Protein 1LS6 (pdb70)

B-factor: mean 24.87, std 8.9, range [10.67, 72.65]

Sequence (288 aa):
SRPPLEEYVKGVPLIKYFAEALGPLQSFQQARPDDLLISTYPKSGTTWVVSQILDMIYQGGDLEKCHRAPIFMMRVPFLEFKAPGIPSGMETLKDTPAPRLLKTHLPLALLPQTLLDQKVKVVYVARNAKDVAVSYYHFYHMAKVHPEPGTWDDSFLEKFMVGEEVSYGSWYQQHVQEWWELSRTHPVLYLFYEDMKENPKREIQKILEFVGHSLPEETVDFMVQHTSFKEMKKNPMTNYTTVPQEEFMDHSISPFMRKGMMAGDWKTTFTVAQNERFDADYAEKMAGCSLSFRSEL

Structure (mmCIF, N/CA/C/O backbone):
data_1LS6
#
_entry.id   1LS6
#
_cell.length_a   72.800
_cell.length_b   124.010
_cell.length_c   44.450
_cell.angle_alpha   90.00
_cell.angle_beta   90.00
_cell.angle_gamma   90.00
#
_symmetry.space_group_name_H-M   'P 21 21 2'
#
loop_
_entity.id
_entity.type
_entity.pdbx_description
1 polymer 'aryl sulfotransferase'
2 non-polymer "ADENOSINE-3'-5'-DIPHOSPHATE"
3 non-polymer P-NITROPHENOL
4 water water
#
loop_
_atom_site.group_PDB
_atom_site.id
_atom_site.type_symbol
_atom_site.label_atom_id
_atom_site.label_alt_id
_atom_site.label_comp_id
_atom_site.label_asym_id
_atom_site.label_entity_id
_atom_site.label_seq_id
_atom_site.pdbx_PDB_ins_code
_atom_site.Cartn_x
_atom_site.Cartn_y
_atom_site.Cartn_z
_atom_site.occupancy
_atom_site.B_iso_or_equiv
_atom_site.auth_seq_id
_atom_site.auth_comp_id
_atom_site.auth_asym_id
_atom_site.auth_atom_id
_atom_site.pdbx_PDB_model_num
ATOM 1 N N . SER A 1 8 ? 8.848 101.707 45.357 1.00 46.36 8 SER A N 1
ATOM 2 C CA . SER A 1 8 ? 8.779 103.101 45.893 1.00 45.23 8 SER A CA 1
ATOM 3 C C . SER A 1 8 ? 7.638 103.216 46.897 1.00 43.07 8 SER A C 1
ATOM 4 O O . SER A 1 8 ? 6.484 102.931 46.575 1.00 44.29 8 SER A O 1
ATOM 7 N N . ARG A 1 9 ? 7.969 103.646 48.110 1.00 40.21 9 ARG A N 1
ATOM 8 C CA . ARG A 1 9 ? 6.988 103.782 49.182 1.00 36.01 9 ARG A CA 1
ATOM 9 C C . ARG A 1 9 ? 6.285 102.447 49.441 1.00 32.54 9 ARG A C 1
ATOM 10 O O . ARG A 1 9 ? 5.056 102.385 49.510 1.00 31.30 9 ARG A O 1
ATOM 18 N N . PRO A 1 10 ? 7.056 101.356 49.571 1.00 30.34 10 PRO A N 1
ATOM 19 C CA . PRO A 1 10 ? 6.419 100.062 49.829 1.00 29.19 10 PRO A CA 1
ATOM 20 C C . PRO A 1 10 ? 5.856 100.056 51.253 1.00 28.36 10 PRO A C 1
ATOM 21 O O . PRO A 1 10 ? 6.367 100.752 52.126 1.00 27.11 10 PRO A O 1
ATOM 25 N N . PRO A 1 11 ? 4.793 99.278 51.500 1.00 28.86 11 PRO A N 1
ATOM 26 C CA . PRO A 1 11 ? 4.210 99.225 52.844 1.00 28.50 11 PRO A CA 1
ATOM 27 C C . PRO A 1 11 ? 5.130 98.513 53.835 1.00 27.27 11 PRO A C 1
ATOM 28 O O . PRO A 1 11 ? 6.037 97.780 53.438 1.00 27.36 11 PRO A O 1
ATOM 32 N N . LEU A 1 12 ? 4.896 98.747 55.123 1.00 24.80 12 LEU A N 1
ATOM 33 C CA . LEU A 1 12 ? 5.688 98.122 56.177 1.00 23.56 12 LEU A CA 1
ATOM 34 C C . LEU A 1 12 ? 5.357 96.635 56.292 1.00 22.31 12 LEU A C 1
ATOM 35 O O . LEU A 1 12 ? 4.223 96.225 56.056 1.00 21.16 12 LEU A O 1
ATOM 40 N N A GLU A 1 13 ? 6.355 95.834 56.645 0.50 21.14 13 GLU A N 1
ATOM 41 N N B GLU A 1 13 ? 6.362 95.842 56.647 0.50 20.77 13 GLU A N 1
ATOM 42 C CA A GLU A 1 13 ? 6.176 94.399 56.821 0.50 22.03 13 GLU A CA 1
ATOM 43 C CA B GLU A 1 13 ? 6.210 94.406 56.833 0.50 21.40 13 GLU A CA 1
ATOM 44 C C A GLU A 1 13 ? 6.291 94.108 58.315 0.50 21.79 13 GLU A C 1
ATOM 45 C C B GLU A 1 13 ? 6.284 94.131 58.333 0.50 21.37 13 GLU A C 1
ATOM 46 O O A GLU A 1 13 ? 7.263 94.502 58.954 0.50 22.81 13 GLU A O 1
ATOM 47 O O B GLU A 1 13 ? 7.221 94.564 58.996 0.50 22.50 13 GLU A O 1
ATOM 58 N N . TYR A 1 14 ? 5.303 93.418 58.870 1.00 21.46 14 TYR A N 1
ATOM 59 C CA . TYR A 1 14 ? 5.309 93.102 60.290 1.00 21.89 14 TYR A CA 1
ATOM 60 C C . TYR A 1 14 ? 6.052 91.812 60.597 1.00 22.31 14 TYR A C 1
ATOM 61 O O . TYR A 1 14 ? 5.730 90.749 60.063 1.00 22.03 14 TYR A O 1
ATOM 70 N N . VAL A 1 15 ? 7.053 91.912 61.462 1.00 20.35 15 VAL A N 1
ATOM 71 C CA . VAL A 1 15 ? 7.832 90.743 61.845 1.00 21.15 15 VAL A CA 1
ATOM 72 C C . VAL A 1 15 ? 7.817 90.614 63.360 1.00 20.82 15 VAL A C 1
ATOM 73 O O . VAL A 1 15 ? 8.285 91.500 64.071 1.00 19.21 15 VAL A O 1
ATOM 77 N N . LYS A 1 16 ? 7.268 89.504 63.844 1.00 20.62 16 LYS A N 1
ATOM 78 C CA . LYS A 1 16 ? 7.174 89.249 65.271 1.00 19.65 16 LYS A CA 1
ATOM 79 C C . LYS A 1 16 ? 6.640 90.451 66.040 1.00 19.93 16 LYS A C 1
ATOM 80 O O . LYS A 1 16 ? 7.178 90.816 67.085 1.00 19.79 16 LYS A O 1
ATOM 86 N N . GLY A 1 17 ? 5.591 91.069 65.506 1.00 17.20 17 GLY A N 1
ATOM 87 C CA . GLY A 1 17 ? 4.979 92.208 66.170 1.00 18.30 17 GLY A CA 1
ATOM 88 C C . GLY A 1 17 ? 5.607 93.560 65.883 1.00 18.65 17 GLY A C 1
ATOM 89 O O . GLY A 1 17 ? 5.123 94.578 66.369 1.00 19.51 17 GLY A O 1
ATOM 90 N N . VAL A 1 18 ? 6.672 93.576 65.090 1.00 16.82 18 VAL A N 1
ATOM 91 C CA . VAL A 1 18 ? 7.359 94.821 64.778 1.00 17.75 18 VAL A CA 1
ATOM 92 C C . VAL A 1 18 ? 7.221 95.227 63.313 1.00 17.30 18 VAL A C 1
ATOM 93 O O . VAL A 1 18 ? 7.537 94.440 62.418 1.00 16.27 18 VAL A O 1
ATOM 97 N N . PRO A 1 19 ? 6.733 96.453 63.047 1.00 16.43 19 PRO A N 1
ATOM 98 C CA . PRO A 1 19 ? 6.603 96.886 61.649 1.00 15.18 19 PRO A CA 1
ATOM 99 C C . PRO A 1 19 ? 7.970 97.381 61.167 1.00 15.71 19 PRO A C 1
ATOM 100 O O . PRO A 1 19 ? 8.613 98.212 61.811 1.00 17.20 19 PRO A O 1
ATOM 104 N N . LEU A 1 20 ? 8.424 96.831 60.052 1.00 14.73 20 LEU A N 1
ATOM 105 C CA . LEU A 1 20 ? 9.715 97.185 59.488 1.00 16.28 20 LEU A CA 1
ATOM 106 C C . LEU A 1 20 ? 9.604 97.588 58.030 1.00 16.26 20 LEU A C 1
ATOM 107 O O . LEU A 1 20 ? 8.647 97.241 57.339 1.00 16.43 20 LEU A O 1
ATOM 112 N N . ILE A 1 21 ? 10.612 98.314 57.579 1.00 18.28 21 ILE A N 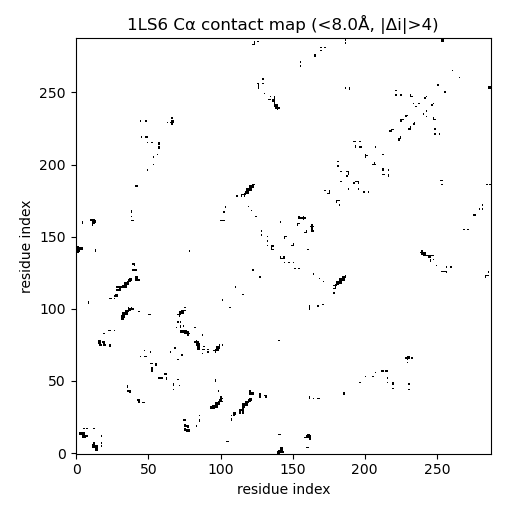1
ATOM 113 C CA . ILE A 1 21 ? 10.718 98.710 56.193 1.00 18.34 21 ILE A CA 1
ATOM 114 C C . ILE A 1 21 ? 10.843 97.358 55.477 1.00 18.07 21 ILE A C 1
ATOM 115 O O . ILE A 1 21 ? 11.522 96.453 55.963 1.00 18.30 21 ILE A O 1
ATOM 120 N N . LYS A 1 22 ? 10.152 97.206 54.356 1.00 19.37 22 LYS A N 1
ATOM 121 C CA . LYS A 1 22 ? 10.180 95.951 53.610 1.00 20.51 22 LYS A CA 1
ATOM 122 C C . LYS A 1 22 ? 11.576 95.358 53.444 1.00 19.76 22 LYS A C 1
ATOM 123 O O . LYS A 1 22 ? 11.820 94.208 53.792 1.00 19.57 22 LYS A O 1
ATOM 129 N N . TYR A 1 23 ? 12.494 96.143 52.903 1.00 18.65 23 TYR A N 1
ATOM 130 C CA . TYR A 1 23 ? 13.844 95.650 52.671 1.00 20.17 23 TYR A CA 1
ATOM 131 C C . TYR A 1 23 ? 14.592 95.278 53.952 1.00 21.20 23 TYR A C 1
ATOM 132 O O . TYR A 1 23 ? 15.410 94.355 53.948 1.00 21.75 23 TYR A O 1
ATOM 141 N N . PHE A 1 24 ? 14.309 95.971 55.054 1.00 20.19 24 PHE A N 1
ATOM 142 C CA . PHE A 1 24 ? 14.990 95.651 56.312 1.00 20.29 24 PHE A CA 1
ATOM 143 C C . PHE A 1 24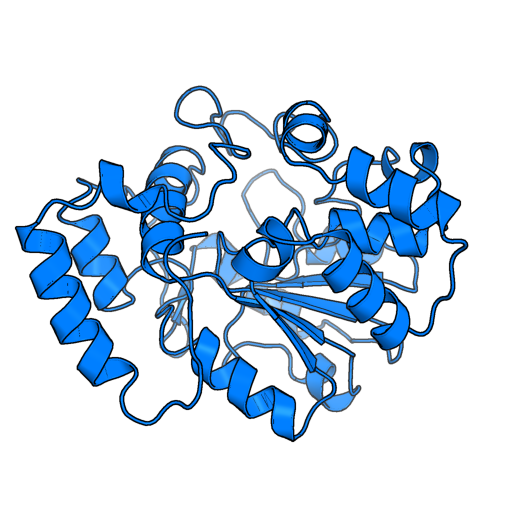 ? 14.517 94.304 56.844 1.00 20.37 24 PHE A C 1
ATOM 144 O O . PHE A 1 24 ? 15.288 93.560 57.457 1.00 20.42 24 PHE A O 1
ATOM 152 N N . ALA A 1 25 ? 13.251 93.981 56.599 1.00 20.43 25 ALA A N 1
ATOM 153 C CA . ALA A 1 25 ? 12.712 92.705 57.045 1.00 19.99 25 ALA A CA 1
ATOM 154 C C . ALA A 1 25 ? 13.408 91.588 56.265 1.00 22.37 25 ALA A C 1
ATOM 155 O O . ALA A 1 25 ? 13.714 90.530 56.810 1.00 22.53 25 ALA A O 1
ATOM 157 N N . GLU A 1 26 ? 13.663 91.824 54.983 1.00 22.70 26 GLU A N 1
ATOM 158 C CA . GLU A 1 26 ? 14.336 90.817 54.172 1.00 24.40 26 GLU A CA 1
ATOM 159 C C . GLU A 1 26 ? 15.771 90.640 54.663 1.00 23.81 26 GLU A C 1
ATOM 160 O O . GLU A 1 26 ? 16.316 89.541 54.632 1.00 24.42 26 GLU A O 1
ATOM 166 N N . ALA A 1 27 ? 16.365 91.724 55.146 1.00 21.71 27 ALA A N 1
ATOM 167 C CA . ALA A 1 27 ? 17.741 91.697 55.639 1.00 19.98 27 ALA A CA 1
ATOM 168 C C . ALA A 1 27 ? 17.931 90.831 56.886 1.00 19.82 27 ALA A C 1
ATOM 169 O O . ALA A 1 27 ? 19.062 90.460 57.224 1.00 20.75 27 ALA A O 1
ATOM 171 N N . LEU A 1 28 ? 16.837 90.505 57.572 1.00 18.65 28 LEU A N 1
ATOM 172 C CA . LEU A 1 28 ? 16.927 89.701 58.782 1.00 19.65 28 LEU A CA 1
ATOM 173 C C . LEU A 1 28 ? 17.338 88.259 58.525 1.00 21.39 28 LEU A C 1
ATOM 174 O O . LEU A 1 28 ? 17.869 87.604 59.418 1.00 19.96 28 LEU A O 1
ATOM 179 N N . GLY A 1 29 ? 17.076 87.760 57.318 1.00 22.60 29 GLY A N 1
ATOM 180 C CA . GLY A 1 29 ? 17.443 86.391 56.998 1.00 23.81 29 GLY A CA 1
ATOM 181 C C . GLY A 1 29 ? 18.949 86.224 57.077 1.00 26.00 29 GLY A C 1
ATOM 182 O O . GLY A 1 29 ? 19.456 85.435 57.876 1.00 25.45 29 GLY A O 1
ATOM 183 N N . PRO A 1 30 ? 19.697 86.952 56.239 1.00 26.64 30 PRO A N 1
ATOM 184 C CA . PRO A 1 30 ? 21.160 86.860 56.252 1.00 27.47 30 PRO A CA 1
ATOM 185 C C . PRO A 1 30 ? 21.792 87.315 57.568 1.00 28.00 30 PRO A C 1
ATOM 186 O O . PRO A 1 30 ? 22.884 86.873 57.928 1.00 27.37 30 PRO A O 1
ATOM 190 N N . LEU A 1 31 ? 21.094 88.187 58.289 1.00 27.15 31 LEU A N 1
ATOM 191 C CA . LEU A 1 31 ? 21.578 88.685 59.570 1.00 27.96 31 LEU A CA 1
ATOM 192 C C . LEU A 1 31 ? 21.675 87.541 60.579 1.00 29.04 31 LEU A C 1
ATOM 193 O O . LEU A 1 31 ? 22.379 87.649 61.583 1.00 29.22 31 LEU A O 1
ATOM 198 N N . GLN A 1 32 ? 20.957 86.451 60.317 1.00 29.55 32 GLN A N 1
ATOM 199 C CA . GLN A 1 32 ? 20.966 85.299 61.218 1.00 30.51 32 GL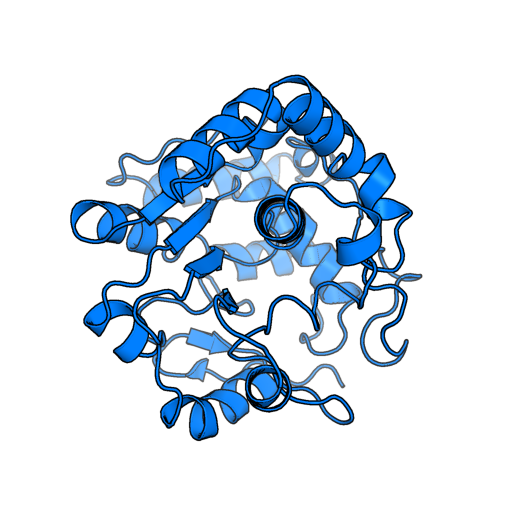N A CA 1
ATOM 200 C C . GLN A 1 32 ? 22.344 84.634 61.278 1.00 31.29 32 GLN A C 1
ATOM 201 O O . GLN A 1 32 ? 22.625 83.861 62.190 1.00 32.93 32 GLN A O 1
ATOM 203 N N . SER A 1 33 ? 23.199 84.940 60.305 1.00 31.42 33 SER A N 1
ATOM 204 C CA . SER A 1 33 ? 24.544 84.370 60.253 1.00 32.26 33 SER A CA 1
ATOM 205 C C . SER A 1 33 ? 25.568 85.252 60.954 1.00 30.66 33 SER A C 1
ATOM 206 O O . SER A 1 33 ? 26.719 84.856 61.136 1.00 31.43 33 SER A O 1
ATOM 209 N N . PHE A 1 34 ? 25.150 86.456 61.329 1.00 28.67 34 PHE A N 1
ATOM 210 C CA . PHE A 1 34 ? 26.035 87.392 62.002 1.00 26.25 34 PHE A CA 1
ATOM 211 C C . PHE A 1 34 ? 26.601 86.843 63.315 1.00 24.72 34 PHE A C 1
ATOM 212 O O . PHE A 1 34 ? 25.871 86.299 64.142 1.00 24.07 34 PHE A O 1
ATOM 220 N N A GLN A 1 35 ? 27.914 86.993 63.473 0.50 24.17 35 GLN A N 1
ATOM 221 N N B GLN A 1 35 ? 27.910 86.984 63.493 0.50 23.80 35 GLN A N 1
ATOM 222 C CA A GLN A 1 35 ? 28.643 86.557 64.664 0.50 23.61 35 GLN A CA 1
ATOM 223 C CA B GLN A 1 35 ? 28.589 86.537 64.709 0.50 22.85 35 GLN A CA 1
ATOM 224 C C A GLN A 1 35 ? 29.278 87.790 65.306 0.50 21.81 35 GLN A C 1
ATOM 225 C C B GLN A 1 35 ? 29.286 87.749 65.320 0.50 21.37 35 GLN A C 1
ATOM 226 O O A GLN A 1 35 ? 30.096 88.456 64.677 0.50 22.38 35 GLN A O 1
ATOM 227 O O B GLN A 1 35 ? 30.148 88.356 64.691 0.50 21.97 35 GLN A O 1
ATOM 238 N N . ALA A 1 36 ? 28.905 88.100 66.543 1.00 20.00 36 ALA A N 1
ATOM 239 C CA . ALA A 1 36 ? 29.483 89.250 67.223 1.00 19.63 36 ALA A CA 1
ATOM 240 C C . ALA A 1 36 ? 30.829 88.888 67.842 1.00 19.43 36 ALA A C 1
ATOM 241 O O . ALA A 1 36 ? 31.092 87.729 68.151 1.00 19.08 36 ALA A O 1
ATOM 243 N N . ARG A 1 37 ? 31.677 89.891 68.018 1.00 20.33 37 ARG A N 1
ATOM 244 C CA . ARG A 1 37 ? 32.981 89.689 68.633 1.00 19.70 37 ARG A CA 1
ATOM 245 C C . ARG A 1 37 ? 32.932 90.337 70.006 1.00 20.21 37 ARG A C 1
ATOM 246 O O . ARG A 1 37 ? 32.175 91.285 70.217 1.00 19.85 37 ARG A O 1
ATOM 254 N N . PRO A 1 38 ? 33.747 89.851 70.957 1.00 20.37 38 PRO A N 1
ATOM 255 C CA . PRO A 1 38 ? 33.746 90.444 72.300 1.00 19.56 38 PRO A CA 1
ATOM 256 C C . PRO A 1 38 ? 34.141 91.924 72.313 1.00 18.60 38 PRO A C 1
ATOM 257 O O . PRO A 1 38 ? 33.788 92.647 73.247 1.00 19.37 38 PRO A O 1
ATOM 261 N N . ASP A 1 39 ? 34.873 92.381 71.296 1.00 16.64 39 ASP A N 1
ATOM 262 C CA . ASP A 1 39 ? 35.288 93.785 71.269 1.00 16.50 39 ASP A CA 1
ATOM 263 C C . ASP A 1 39 ? 34.435 94.709 70.398 1.00 15.73 39 ASP A C 1
ATOM 264 O O . ASP A 1 39 ? 34.823 95.853 70.128 1.00 18.48 39 ASP A O 1
ATOM 269 N N . ASP A 1 40 ? 33.281 94.223 69.958 1.00 16.40 40 ASP A N 1
ATOM 270 C CA . ASP A 1 40 ? 32.382 95.045 69.150 1.00 15.72 40 ASP A CA 1
ATOM 271 C C . ASP A 1 40 ? 31.738 96.058 70.078 1.00 15.89 40 ASP A C 1
ATOM 272 O O . ASP A 1 40 ? 31.728 95.874 71.287 1.00 16.29 40 ASP A O 1
ATOM 277 N N . LEU A 1 41 ? 31.205 97.129 69.510 1.00 16.80 41 LEU A N 1
ATOM 278 C CA . LEU A 1 41 ? 30.473 98.105 70.309 1.00 16.91 41 LEU A CA 1
ATOM 279 C C . LEU A 1 41 ? 29.227 98.383 69.489 1.00 16.01 41 LEU A C 1
ATOM 280 O O . LEU A 1 41 ? 29.318 98.681 68.295 1.00 15.54 41 LEU A O 1
ATOM 285 N N . LEU A 1 42 ? 28.067 98.248 70.120 1.00 15.06 42 LEU A N 1
ATOM 286 C CA . LEU A 1 42 ? 26.798 98.461 69.437 1.00 13.40 42 LEU A CA 1
ATOM 287 C C . LEU A 1 42 ? 26.183 99.815 69.775 1.00 14.44 42 LEU A C 1
ATOM 288 O O . LEU A 1 42 ? 26.039 100.165 70.949 1.00 14.86 42 LEU A O 1
ATOM 293 N N . ILE A 1 43 ? 25.857 100.589 68.743 1.00 13.74 43 ILE A N 1
ATOM 294 C CA . ILE A 1 43 ? 25.195 101.874 68.936 1.00 12.17 43 ILE A CA 1
ATOM 295 C C . ILE A 1 43 ? 23.738 101.504 68.651 1.00 12.55 43 ILE A C 1
ATOM 296 O O . ILE A 1 43 ? 23.417 101.009 67.567 1.00 10.67 43 ILE A O 1
ATOM 301 N N . SER A 1 44 ? 22.869 101.728 69.627 1.00 11.17 44 SER A N 1
ATOM 302 C CA . SER A 1 44 ? 21.469 101.351 69.505 1.00 12.41 44 SER A CA 1
ATOM 303 C C . SER A 1 44 ? 20.587 102.547 69.800 1.00 12.90 44 SER A C 1
ATOM 304 O O . SER A 1 44 ? 20.835 103.286 70.761 1.00 12.44 44 SER A O 1
ATOM 307 N N . THR A 1 45 ? 19.576 102.751 68.958 1.00 12.49 45 THR A N 1
ATOM 308 C CA . THR A 1 45 ? 18.655 103.870 69.123 1.00 12.34 45 THR A CA 1
ATOM 309 C C . THR A 1 45 ? 17.323 103.641 68.433 1.00 13.97 45 THR A C 1
ATOM 310 O O . THR A 1 45 ? 17.192 102.800 67.539 1.00 13.03 45 THR A O 1
ATOM 314 N N . TYR A 1 46 ? 16.330 104.405 68.864 1.00 13.57 46 TYR A N 1
ATOM 315 C CA . TYR A 1 46 ? 15.049 104.405 68.181 1.00 14.30 46 TYR A CA 1
ATOM 316 C C . TYR A 1 46 ? 15.388 105.476 67.124 1.00 13.39 46 TYR A C 1
ATOM 317 O O . TYR A 1 46 ? 16.105 106.431 67.416 1.00 11.21 46 TYR A O 1
ATOM 326 N N . PRO A 1 47 ? 14.899 105.326 65.889 1.00 13.73 47 PRO A N 1
ATOM 327 C CA . PRO A 1 47 ? 15.201 106.318 64.849 1.00 13.62 47 PRO A CA 1
ATOM 328 C C . PRO A 1 47 ? 15.050 107.783 65.258 1.00 15.55 47 PRO A C 1
ATOM 329 O O . PRO A 1 47 ? 14.145 108.128 66.017 1.00 14.46 47 PRO A O 1
ATOM 333 N N . LYS A 1 48 ? 15.951 108.620 64.735 1.00 14.51 48 LYS A N 1
ATOM 334 C CA . LYS A 1 48 ? 15.969 110.081 64.927 1.00 15.73 48 LYS A CA 1
ATOM 335 C C . LYS A 1 48 ? 16.340 110.558 66.324 1.00 15.51 48 LYS A C 1
ATOM 336 O O . LYS A 1 48 ? 16.034 111.688 66.700 1.00 17.10 48 LYS A O 1
ATOM 342 N N . SER A 1 49 ? 17.044 109.723 67.074 1.00 14.03 49 SER A N 1
ATOM 343 C CA . SER A 1 49 ? 17.394 110.067 68.443 1.00 14.34 49 SER A CA 1
ATOM 344 C C . SER A 1 49 ? 18.817 110.526 68.670 1.00 14.51 49 SER A C 1
ATOM 345 O O . SER A 1 49 ? 19.191 110.800 69.813 1.00 17.39 49 SER A O 1
ATOM 348 N N . GLY A 1 50 ? 19.611 110.586 67.606 1.00 13.57 50 GLY A N 1
ATOM 349 C CA . GLY A 1 50 ? 20.998 111.006 67.740 1.00 13.80 50 GLY A CA 1
ATOM 350 C C . GLY A 1 50 ? 22.007 109.961 67.286 1.00 14.39 50 GLY A C 1
ATOM 351 O O . GLY A 1 50 ? 23.181 110.027 67.634 1.00 16.36 50 GLY A O 1
ATOM 352 N N . THR A 1 51 ? 21.551 108.999 66.497 1.00 14.05 51 THR A N 1
ATOM 353 C CA . THR A 1 51 ? 22.411 107.925 66.013 1.00 14.73 51 THR A CA 1
ATOM 354 C C . THR A 1 51 ? 23.651 108.423 65.262 1.00 15.32 51 THR A C 1
ATOM 355 O O . THR A 1 51 ? 24.783 108.008 65.537 1.00 14.34 51 THR A O 1
ATOM 359 N N . THR A 1 52 ? 23.434 109.308 64.299 1.00 14.37 52 THR A N 1
ATOM 360 C CA . THR A 1 52 ? 24.533 109.800 63.486 1.00 14.43 52 THR A CA 1
ATOM 361 C C . THR A 1 52 ? 25.521 110.598 64.323 1.00 14.61 52 THR A C 1
ATOM 362 O O . THR A 1 52 ? 26.732 110.464 64.167 1.00 13.27 52 THR A O 1
ATOM 366 N N . TRP A 1 53 ? 24.981 111.404 65.232 1.00 13.61 53 TRP A N 1
ATOM 367 C CA . TRP A 1 53 ? 25.786 112.214 66.127 1.00 15.44 53 TRP A CA 1
ATOM 368 C C . TRP A 1 53 ? 26.747 111.363 66.982 1.00 16.20 53 TRP A C 1
ATOM 369 O O . TRP A 1 53 ? 27.959 111.540 66.907 1.00 17.17 53 TRP A O 1
ATOM 380 N N A VAL A 1 54 ? 26.206 110.431 67.766 0.50 16.79 54 VAL A N 1
ATOM 381 N N B VAL A 1 54 ? 26.222 110.437 67.780 0.50 17.48 54 VAL A N 1
ATOM 382 C CA A VAL A 1 54 ? 27.046 109.594 68.620 0.50 15.37 54 VAL A CA 1
ATOM 383 C CA B VAL A 1 54 ? 27.104 109.619 68.610 0.50 16.81 54 VAL A CA 1
ATOM 384 C C A VAL A 1 54 ? 27.985 108.687 67.813 0.50 17.06 54 VAL A C 1
ATOM 385 C C B VAL A 1 54 ? 28.037 108.742 67.776 0.50 17.73 54 VAL A C 1
ATOM 386 O O A VAL A 1 54 ? 29.063 108.321 68.289 0.50 16.04 54 VAL A O 1
ATOM 387 O O B VAL A 1 54 ? 29.160 108.451 68.194 0.50 16.36 54 VAL A O 1
ATOM 394 N N . SER A 1 55 ? 27.582 108.330 66.596 1.00 17.52 55 SER A N 1
ATOM 395 C CA . SER A 1 55 ? 28.410 107.491 65.726 1.00 17.42 55 SER A CA 1
ATOM 396 C C . SER A 1 55 ? 29.672 108.245 65.321 1.00 18.25 55 SER A C 1
ATOM 397 O O . SER A 1 55 ? 30.755 107.661 65.266 1.00 17.83 55 SER A O 1
ATOM 400 N N . GLN A 1 56 ? 29.527 109.539 65.021 1.00 17.53 56 GLN A N 1
ATOM 401 C CA . GLN A 1 56 ? 30.673 110.356 64.626 1.00 17.82 56 GLN A CA 1
ATOM 402 C C . GLN A 1 56 ? 31.598 110.525 65.822 1.00 18.11 56 GLN A C 1
ATOM 403 O O . GLN A 1 56 ? 32.826 110.478 65.682 1.00 17.66 56 GLN A O 1
ATOM 409 N N . ILE A 1 57 ? 31.004 110.731 66.997 1.00 17.87 57 ILE A N 1
ATOM 410 C CA . ILE A 1 57 ? 31.780 110.898 68.217 1.00 18.48 57 ILE A CA 1
ATOM 411 C C . ILE A 1 57 ? 32.578 109.633 68.497 1.00 18.72 57 ILE A C 1
ATOM 412 O O . ILE A 1 57 ? 33.776 109.697 68.783 1.00 19.12 57 ILE A O 1
ATOM 417 N N . LEU A 1 58 ? 31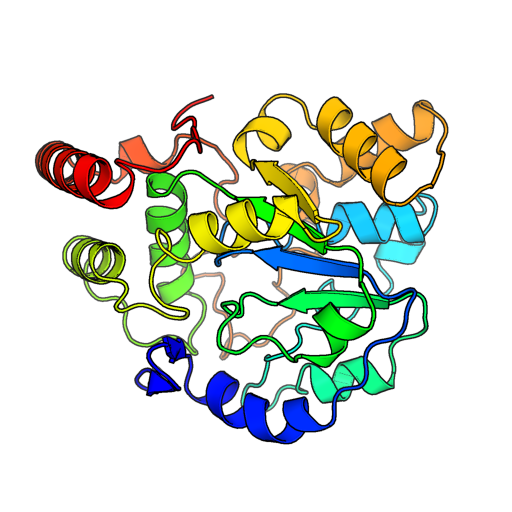.919 108.482 68.408 1.00 17.90 58 LEU A N 1
ATOM 418 C CA . LEU A 1 58 ? 32.604 107.221 68.659 1.00 18.33 58 LEU A CA 1
ATOM 419 C C . LEU A 1 58 ? 33.708 106.961 67.643 1.00 19.28 58 LEU A C 1
ATOM 420 O O . LEU A 1 58 ? 34.813 106.567 68.025 1.00 19.34 58 LEU A O 1
ATOM 425 N N . ASP A 1 59 ? 33.446 107.193 66.356 1.00 19.85 59 ASP A N 1
ATOM 426 C CA . ASP A 1 59 ? 34.504 106.962 65.371 1.00 21.52 59 ASP A CA 1
ATOM 427 C C . ASP A 1 59 ? 35.690 107.895 65.638 1.00 22.66 59 ASP A C 1
ATOM 428 O O . ASP A 1 59 ? 36.845 107.494 65.500 1.00 22.34 59 ASP A O 1
ATOM 433 N N . MET A 1 60 ? 35.413 109.141 66.017 1.00 23.50 60 MET A N 1
ATOM 434 C CA . MET A 1 60 ? 36.499 110.068 66.308 1.00 25.15 60 MET A CA 1
ATOM 435 C C . MET A 1 60 ? 37.354 109.531 67.446 1.00 23.72 60 MET A C 1
ATOM 436 O O . MET A 1 60 ? 38.579 109.574 67.380 1.00 25.30 60 MET A O 1
ATOM 441 N N . ILE A 1 61 ? 36.708 109.024 68.487 1.00 22.32 61 ILE A N 1
ATOM 442 C CA . ILE A 1 61 ? 37.432 108.468 69.623 1.00 21.97 61 ILE A CA 1
ATOM 443 C C . ILE A 1 61 ? 38.290 107.295 69.151 1.00 24.22 61 ILE A C 1
ATOM 444 O O . ILE A 1 61 ? 39.465 107.181 69.521 1.00 22.73 61 ILE A O 1
ATOM 449 N N . TYR A 1 62 ? 37.707 106.427 68.327 1.00 22.83 62 TYR A N 1
ATOM 450 C CA . TYR A 1 62 ? 38.438 105.273 67.814 1.00 24.66 62 TYR A CA 1
ATOM 451 C C . TYR A 1 62 ? 39.639 105.655 66.954 1.00 25.98 62 TYR A C 1
ATOM 452 O O . TYR A 1 62 ? 40.621 104.918 66.904 1.00 25.93 62 TYR A O 1
ATOM 461 N N . GLN A 1 63 ? 39.566 106.800 66.282 1.00 26.73 63 GLN A N 1
ATOM 462 C CA . GLN A 1 63 ? 40.671 107.262 65.440 1.00 29.50 63 GLN A CA 1
ATOM 463 C C . GLN A 1 63 ? 41.590 108.212 66.221 1.00 30.66 63 GLN A C 1
ATOM 464 O O . GLN A 1 63 ? 42.373 108.964 65.635 1.00 29.86 63 GLN A O 1
ATOM 470 N N . GLY A 1 64 ? 41.473 108.182 67.545 1.00 30.58 64 GLY A N 1
ATOM 471 C CA . GLY A 1 64 ? 42.296 109.030 68.387 1.00 33.60 64 GLY A CA 1
ATOM 472 C C . GLY A 1 64 ? 42.114 110.521 68.166 1.00 36.20 64 GLY A C 1
ATOM 473 O O . GLY A 1 64 ? 43.007 111.310 68.483 1.00 35.93 64 GLY A O 1
ATOM 474 N N . GLY A 1 65 ? 40.971 110.913 67.613 1.00 36.92 65 GLY A N 1
ATOM 475 C CA . GLY A 1 65 ? 40.706 112.322 67.378 1.00 38.19 65 GLY A CA 1
ATOM 476 C C . GLY A 1 65 ? 41.210 112.864 66.054 1.00 39.50 65 GLY A C 1
ATOM 477 O O . GLY A 1 65 ? 41.145 114.069 65.809 1.00 40.02 65 GLY A O 1
ATOM 478 N N . ASP A 1 66 ? 41.711 111.981 65.197 1.00 40.50 66 ASP A N 1
ATOM 479 C CA . ASP A 1 66 ? 42.226 112.385 63.894 1.00 42.46 66 ASP A CA 1
ATOM 480 C C . ASP A 1 66 ? 41.059 112.648 62.945 1.00 42.62 66 ASP A C 1
ATOM 481 O O . ASP A 1 66 ? 40.434 111.713 62.442 1.00 42.17 66 ASP A O 1
ATOM 486 N N . LEU A 1 67 ? 40.771 113.922 62.701 1.00 43.13 67 LEU A N 1
ATOM 487 C CA . LEU A 1 67 ? 39.677 114.304 61.816 1.00 43.48 67 LEU A CA 1
ATOM 488 C C . LEU A 1 67 ? 39.871 113.768 60.399 1.00 42.41 67 LEU A C 1
ATOM 489 O O . LEU A 1 67 ? 38.900 113.455 59.708 1.00 42.73 67 LEU A O 1
ATOM 494 N N . GLU A 1 68 ? 41.122 113.653 59.968 1.00 40.71 68 GLU A N 1
ATOM 495 C CA . GLU A 1 68 ? 41.418 113.152 58.628 1.00 39.53 68 GLU A CA 1
ATOM 496 C C . GLU A 1 68 ? 41.000 111.689 58.481 1.00 37.86 68 GLU A C 1
ATOM 497 O O . GLU A 1 68 ? 40.392 111.305 57.482 1.00 37.55 68 GLU A O 1
ATOM 499 N N . LYS A 1 69 ? 41.332 110.875 59.478 1.00 36.07 69 LYS A N 1
ATOM 500 C CA . LYS A 1 69 ? 40.988 109.457 59.444 1.00 34.76 69 LYS A CA 1
ATOM 501 C C . LYS A 1 69 ? 39.469 109.267 59.394 1.00 33.96 69 LYS A C 1
ATOM 502 O O . LYS A 1 69 ? 38.973 108.314 58.792 1.00 32.88 69 LYS A O 1
ATOM 504 N N . CYS A 1 70 ? 38.735 110.181 60.022 1.00 32.85 70 CYS A N 1
ATOM 505 C CA . CYS A 1 70 ? 37.278 110.101 60.037 1.00 34.01 70 CYS A CA 1
ATOM 506 C C . CYS A 1 70 ? 36.647 110.371 58.676 1.00 33.90 70 CYS A C 1
ATOM 507 O O . CYS A 1 70 ? 35.532 109.919 58.414 1.00 33.07 70 CYS A O 1
ATOM 510 N N . HIS A 1 71 ? 37.350 111.101 57.812 1.00 33.23 71 HIS A N 1
ATOM 511 C CA . HIS A 1 71 ? 36.829 111.398 56.481 1.00 34.61 71 HIS A CA 1
ATOM 512 C C . HIS A 1 71 ? 37.151 110.287 55.480 1.00 33.32 71 HIS A C 1
ATOM 513 O O . HIS A 1 71 ? 36.924 110.448 54.279 1.00 32.68 71 HIS A O 1
ATOM 520 N N . ARG A 1 72 ? 37.672 109.163 55.967 1.00 31.21 72 ARG A N 1
ATOM 521 C CA . ARG A 1 72 ? 38.037 108.053 55.088 1.00 29.14 72 ARG A CA 1
ATOM 522 C C . ARG A 1 72 ? 36.869 107.518 54.269 1.00 28.35 72 ARG A C 1
ATOM 523 O O . ARG A 1 72 ? 37.062 106.917 53.210 1.00 29.26 72 ARG A O 1
ATOM 531 N N . ALA A 1 73 ? 35.654 107.748 54.753 1.00 26.06 73 ALA A N 1
ATOM 532 C CA . ALA A 1 73 ? 34.458 107.284 54.067 1.00 24.89 73 ALA A CA 1
ATOM 533 C C . ALA A 1 73 ? 33.230 107.817 54.804 1.00 23.70 73 ALA A C 1
ATOM 534 O O . ALA A 1 73 ? 33.337 108.307 55.930 1.00 22.82 73 ALA A O 1
ATOM 536 N N . PRO A 1 74 ? 32.051 107.746 54.173 1.00 23.07 74 PRO A N 1
ATOM 537 C CA . PRO A 1 74 ? 30.858 108.245 54.862 1.00 21.93 74 PRO A CA 1
ATOM 538 C C . PRO A 1 74 ? 30.526 107.401 56.094 1.00 21.52 74 PRO A C 1
ATOM 539 O O . PRO A 1 74 ? 30.874 106.217 56.179 1.00 21.24 74 PRO A O 1
ATOM 543 N N . ILE A 1 75 ? 29.845 108.024 57.047 1.00 21.19 75 ILE A N 1
ATOM 544 C CA . ILE A 1 75 ? 29.493 107.373 58.301 1.00 21.58 75 ILE A CA 1
ATOM 545 C C . ILE A 1 75 ? 28.806 106.015 58.134 1.00 22.76 75 ILE A C 1
ATOM 546 O O . ILE A 1 75 ? 29.054 105.099 58.920 1.00 21.33 75 ILE A O 1
ATOM 551 N N . PHE A 1 76 ? 27.962 105.867 57.112 1.00 22.20 76 PHE A N 1
ATOM 552 C CA . PHE A 1 76 ? 27.265 104.600 56.921 1.00 23.41 76 PHE A CA 1
ATOM 553 C C . PHE A 1 76 ? 28.174 103.467 56.450 1.00 24.18 76 PHE A C 1
ATOM 554 O O . PHE A 1 76 ? 27.776 102.299 56.442 1.00 24.79 76 PHE A O 1
ATOM 562 N N A MET A 1 77 ? 29.395 103.815 56.062 0.50 24.05 77 MET A N 1
ATOM 563 N N B MET A 1 77 ? 29.396 103.809 56.055 0.50 24.42 77 MET A N 1
ATOM 564 C CA A MET A 1 77 ? 30.366 102.820 55.629 0.50 24.31 77 MET A CA 1
ATOM 565 C CA B MET A 1 77 ? 30.358 102.795 55.635 0.50 24.96 77 MET A CA 1
ATOM 566 C C A MET A 1 77 ? 31.320 102.514 56.783 0.50 23.68 77 MET A C 1
ATOM 567 C C B MET A 1 77 ? 31.310 102.504 56.796 0.50 24.08 77 MET A C 1
ATOM 568 O O A MET A 1 77 ? 31.811 101.395 56.912 0.50 23.97 77 MET A O 1
ATOM 569 O O B MET A 1 77 ? 31.794 101.384 56.943 0.50 24.31 77 MET A O 1
ATOM 578 N N . ARG A 1 78 ? 31.572 103.518 57.619 1.00 22.58 78 ARG A N 1
ATOM 579 C CA . ARG A 1 78 ? 32.469 103.372 58.767 1.00 20.81 78 ARG A CA 1
ATOM 580 C C . ARG A 1 78 ? 31.802 102.636 59.931 1.00 20.99 78 ARG A C 1
ATOM 581 O O . ARG A 1 78 ? 32.466 101.943 60.712 1.00 19.30 78 ARG A O 1
ATOM 589 N N . VAL A 1 79 ? 30.485 102.794 60.037 1.00 19.23 79 VAL A N 1
ATOM 590 C CA . VAL A 1 79 ? 29.700 102.168 61.100 1.00 18.30 79 VAL A CA 1
ATOM 591 C C . VAL A 1 79 ? 28.574 101.413 60.420 1.00 19.14 79 VAL A C 1
ATOM 592 O O . VAL A 1 79 ? 27.500 101.963 60.180 1.00 20.05 79 VAL A O 1
ATOM 596 N N . PRO A 1 80 ? 28.814 100.142 60.077 1.00 18.45 80 PRO A N 1
ATOM 597 C CA . PRO A 1 80 ? 27.819 99.297 59.410 1.00 18.84 80 PRO A CA 1
ATOM 598 C C . PRO A 1 80 ? 26.469 99.283 60.133 1.00 18.76 80 PRO A C 1
ATOM 599 O O . PRO A 1 80 ? 26.407 99.108 61.351 1.00 18.40 80 PRO A O 1
ATOM 603 N N . PHE A 1 81 ? 25.406 99.466 59.354 1.00 16.66 81 PHE A N 1
ATOM 604 C CA . PHE A 1 81 ? 24.008 99.504 59.821 1.00 15.55 81 PHE A CA 1
ATOM 605 C C . PHE A 1 81 ? 23.509 98.060 59.645 1.00 16.22 81 PHE A C 1
ATOM 606 O O . PHE A 1 81 ? 23.134 97.635 58.547 1.00 16.81 81 PHE A O 1
ATOM 614 N N . LEU A 1 82 ? 23.526 97.311 60.742 1.00 15.22 82 LEU A N 1
ATOM 615 C CA . LEU A 1 82 ? 23.178 95.889 60.730 1.00 16.72 82 LEU A CA 1
ATOM 616 C C . LEU A 1 82 ? 22.032 95.390 59.852 1.00 16.14 82 LEU A C 1
ATOM 617 O O . LEU A 1 82 ? 22.230 94.529 58.982 1.00 18.47 82 LEU A O 1
ATOM 622 N N . GLU A 1 83 ? 20.833 95.900 60.080 1.00 13.90 83 GLU A N 1
ATOM 623 C CA . GLU A 1 83 ? 19.680 95.424 59.326 1.00 15.41 83 GLU A CA 1
ATOM 624 C C . GLU A 1 83 ? 19.420 96.186 58.029 1.00 17.02 83 GLU A C 1
ATOM 625 O O . GLU A 1 83 ? 18.386 95.997 57.397 1.00 17.22 83 GLU A O 1
ATOM 631 N N . PHE A 1 84 ? 20.365 97.024 57.614 1.00 18.57 84 PHE A N 1
ATOM 632 C CA . PHE A 1 84 ? 20.165 97.802 56.403 1.00 17.75 84 PHE A CA 1
ATOM 633 C C . PHE A 1 84 ? 20.198 97.031 55.088 1.00 19.51 84 PHE A C 1
ATOM 634 O O . PHE A 1 84 ? 21.003 96.127 54.893 1.00 18.36 84 PHE A O 1
ATOM 642 N N . LYS A 1 85 ? 19.308 97.425 54.187 1.00 21.07 85 LYS A N 1
ATOM 643 C CA . LYS A 1 85 ? 19.228 96.848 52.856 1.00 22.55 85 LYS A CA 1
ATOM 644 C C . LYS A 1 85 ? 18.304 97.731 52.021 1.00 23.87 85 LYS A C 1
ATOM 645 O O . LYS A 1 85 ? 17.300 98.241 52.515 1.00 20.77 85 LYS A O 1
ATOM 651 N N . ALA A 1 86 ? 18.667 97.931 50.760 1.00 25.49 86 ALA A N 1
ATOM 652 C CA . ALA A 1 86 ? 17.859 98.732 49.833 1.00 26.75 86 ALA A CA 1
ATOM 653 C C . ALA A 1 86 ? 18.282 98.361 48.413 1.00 28.44 86 ALA A C 1
ATOM 654 O O . ALA A 1 86 ? 19.446 98.041 48.172 1.00 27.42 86 ALA A O 1
ATOM 656 N N . PRO A 1 87 ? 17.341 98.388 47.455 1.00 31.07 87 PRO A N 1
ATOM 657 C CA . PRO A 1 87 ? 17.731 98.032 46.088 1.00 31.80 87 PRO A CA 1
ATOM 658 C C . PRO A 1 87 ? 18.843 98.918 45.536 1.00 31.80 87 PRO A C 1
ATOM 659 O O . PRO A 1 87 ? 18.800 100.140 45.669 1.00 32.27 87 PRO A O 1
ATOM 663 N N . GLY A 1 88 ? 19.850 98.286 44.942 1.00 32.38 88 GLY A N 1
ATOM 664 C CA . GLY A 1 88 ? 20.957 99.026 44.361 1.00 34.64 88 GLY A CA 1
ATOM 665 C C . GLY A 1 88 ? 22.035 99.504 45.320 1.00 35.57 88 GLY A C 1
ATOM 666 O O . GLY A 1 88 ? 23.015 100.112 44.895 1.00 37.01 88 GLY A O 1
ATOM 667 N N . ILE A 1 89 ? 21.863 99.240 46.611 1.00 34.71 89 ILE A N 1
ATOM 668 C CA . ILE A 1 89 ? 22.839 99.661 47.610 1.00 33.03 89 ILE A CA 1
ATOM 669 C C . ILE A 1 89 ? 23.296 98.445 48.414 1.00 31.52 89 ILE A C 1
ATOM 670 O O . ILE A 1 89 ? 22.496 97.575 48.747 1.00 32.64 89 ILE A O 1
ATOM 675 N N . PRO A 1 90 ? 24.594 98.360 48.732 1.00 30.56 90 PRO A N 1
ATOM 676 C CA . PRO A 1 90 ? 25.046 97.197 49.504 1.00 28.97 90 PRO A CA 1
ATOM 677 C C . PRO A 1 90 ? 24.409 97.136 50.901 1.00 26.11 90 PRO A C 1
ATOM 678 O O . PRO A 1 90 ? 24.192 98.166 51.536 1.00 23.71 90 PRO A O 1
ATOM 682 N N . SER A 1 91 ? 24.110 95.926 51.362 1.00 24.04 91 SER A N 1
ATOM 683 C CA . SER A 1 91 ? 23.489 95.727 52.672 1.00 23.52 91 SER A CA 1
ATOM 684 C C . SER A 1 91 ? 24.491 95.944 53.804 1.00 21.77 91 SER A C 1
ATOM 685 O O . SER A 1 91 ? 25.700 95.937 53.576 1.00 21.32 91 SER A O 1
ATOM 688 N N . GLY A 1 92 ? 23.986 96.146 55.018 1.00 21.45 92 GLY A N 1
ATOM 689 C CA . GLY A 1 92 ? 24.872 96.342 56.156 1.00 19.41 92 GLY A CA 1
ATOM 690 C C . GLY A 1 92 ? 25.747 95.113 56.343 1.00 21.51 92 GLY A C 1
ATOM 691 O O . GLY A 1 92 ? 26.922 95.217 56.714 1.00 19.58 92 GLY A O 1
ATOM 692 N N . MET A 1 93 ? 25.179 93.939 56.075 1.00 21.88 93 MET A N 1
ATOM 693 C CA . MET A 1 93 ? 25.928 92.698 56.214 1.00 25.04 93 MET A CA 1
ATOM 694 C C . MET A 1 93 ? 27.083 92.652 55.221 1.00 25.79 93 MET A C 1
ATOM 695 O O . MET A 1 93 ? 28.158 92.138 55.536 1.00 26.69 93 MET A O 1
ATOM 700 N N . GLU A 1 94 ? 26.864 93.202 54.031 1.00 26.71 94 GLU A N 1
ATOM 701 C CA . GLU A 1 94 ? 27.902 93.240 53.002 1.00 28.49 94 GLU A CA 1
ATOM 702 C C . GLU A 1 94 ? 29.027 94.176 53.427 1.00 28.63 94 GLU A C 1
ATOM 703 O O . GLU A 1 94 ? 30.208 93.843 53.311 1.00 29.10 94 GLU A O 1
ATOM 709 N N . THR A 1 95 ? 28.656 95.360 53.902 1.00 26.54 95 THR A N 1
ATOM 710 C CA . THR A 1 95 ? 29.640 96.339 54.347 1.00 25.67 95 THR A CA 1
ATOM 711 C C . THR A 1 95 ? 30.425 95.792 55.533 1.00 25.85 95 THR A C 1
ATOM 712 O O . THR A 1 95 ? 31.627 96.024 55.665 1.00 25.77 95 THR A O 1
ATOM 716 N N . LEU A 1 96 ? 29.729 95.061 56.391 1.00 26.82 96 LEU A N 1
ATOM 717 C CA . LEU A 1 96 ? 30.327 94.467 57.583 1.00 29.96 96 LEU A CA 1
ATOM 718 C C . LEU A 1 96 ? 31.523 93.577 57.278 1.00 31.22 96 LEU A C 1
ATOM 719 O O . LEU A 1 96 ? 32.495 93.564 58.025 1.00 31.40 96 LEU A O 1
ATOM 724 N N . LYS A 1 97 ? 31.449 92.833 56.181 1.00 34.01 97 LYS A N 1
ATOM 725 C CA . LYS A 1 97 ? 32.533 91.932 55.798 1.00 35.68 97 LYS A CA 1
ATOM 726 C C . LYS A 1 97 ? 33.879 92.635 55.639 1.00 36.53 97 LYS A C 1
ATOM 727 O O . LYS A 1 97 ? 34.916 92.064 55.957 1.00 38.45 97 LYS A O 1
ATOM 729 N N . ASP A 1 98 ? 33.862 93.874 55.161 1.00 36.89 98 ASP A N 1
ATOM 730 C CA . ASP A 1 98 ? 35.098 94.619 54.954 1.00 37.03 98 ASP A CA 1
ATOM 731 C C . ASP A 1 98 ? 35.466 95.550 56.104 1.00 35.45 98 ASP A C 1
ATOM 732 O O . ASP A 1 98 ? 36.408 96.329 55.983 1.00 36.08 98 ASP A O 1
ATOM 737 N N . THR A 1 99 ? 34.736 95.481 57.213 1.00 31.97 99 THR A N 1
ATOM 738 C CA . THR A 1 99 ? 35.006 96.361 58.349 1.00 28.73 99 THR A CA 1
ATOM 739 C C . THR A 1 99 ? 35.990 95.741 59.337 1.00 28.55 99 THR A C 1
ATOM 740 O O . THR A 1 99 ? 35.747 94.664 59.881 1.00 28.91 99 THR A O 1
ATOM 744 N N . PRO A 1 100 ? 37.117 96.420 59.586 1.00 27.94 100 PRO A N 1
ATOM 745 C CA . PRO A 1 100 ? 38.127 95.910 60.517 1.00 28.31 100 PRO A CA 1
ATOM 746 C C . PRO A 1 100 ? 37.765 96.117 61.988 1.00 26.86 100 PRO A C 1
ATOM 747 O O . PRO A 1 100 ? 37.120 97.105 62.346 1.00 26.20 100 PRO A O 1
ATOM 751 N N . ALA A 1 101 ? 38.186 95.177 62.830 1.00 24.11 101 ALA A N 1
ATOM 752 C CA . ALA A 1 101 ? 37.942 95.255 64.261 1.00 23.31 101 ALA A CA 1
ATOM 753 C C . ALA A 1 101 ? 38.965 96.224 64.842 1.00 23.24 101 ALA A C 1
ATOM 754 O O . ALA A 1 101 ? 40.051 96.377 64.288 1.00 24.49 101 ALA A O 1
ATOM 756 N N . PRO A 1 102 ? 38.628 96.906 65.952 1.00 21.92 102 PRO A N 1
ATOM 757 C CA . PRO A 1 102 ? 37.352 96.809 66.668 1.00 21.19 102 PRO A CA 1
ATOM 758 C C . PRO A 1 102 ? 36.258 97.522 65.869 1.00 21.31 102 PRO A C 1
ATOM 759 O O . PRO A 1 102 ? 36.452 98.638 65.397 1.00 21.02 102 PRO A O 1
ATOM 763 N N . ARG A 1 103 ? 35.112 96.869 65.719 1.00 18.39 103 ARG A N 1
ATOM 764 C CA . ARG A 1 103 ? 34.024 97.424 64.931 1.00 19.13 103 ARG A CA 1
ATOM 765 C C . ARG A 1 103 ? 32.986 98.213 65.704 1.00 18.85 103 ARG A C 1
ATOM 766 O O . ARG A 1 103 ? 32.691 97.904 66.856 1.00 18.58 103 ARG A O 1
ATOM 774 N N . LEU A 1 104 ? 32.448 99.246 65.058 1.00 18.45 104 LEU A N 1
ATOM 775 C CA . LEU A 1 104 ? 31.371 100.037 65.626 1.00 16.55 104 LEU A CA 1
ATOM 776 C C . LEU A 1 104 ? 30.185 99.566 64.779 1.00 16.76 104 LEU A C 1
ATOM 777 O O . LEU A 1 104 ? 30.276 99.531 63.549 1.00 16.23 104 LEU A O 1
ATOM 782 N N . LEU A 1 105 ? 29.086 99.197 65.431 1.00 15.95 105 LEU A N 1
ATOM 783 C CA . LEU A 1 105 ? 27.903 98.693 64.730 1.00 16.62 105 LEU A CA 1
ATOM 784 C C . LEU A 1 105 ? 26.669 99.519 65.079 1.00 15.51 105 LEU A C 1
ATOM 785 O O . LEU A 1 105 ? 26.529 99.972 66.208 1.00 16.86 105 LEU A O 1
ATOM 790 N N . LYS A 1 106 ? 25.768 99.684 64.117 1.00 13.79 106 LYS A N 1
ATOM 791 C CA . LYS A 1 106 ? 24.540 100.446 64.341 1.00 13.90 106 LYS A CA 1
ATOM 792 C C . LYS A 1 106 ? 23.277 99.603 64.132 1.00 13.49 106 LYS A C 1
ATOM 793 O O . LYS A 1 106 ? 23.235 98.710 63.274 1.00 11.94 106 LYS A O 1
ATOM 799 N N . THR A 1 107 ? 22.252 99.883 64.932 1.00 11.50 107 THR A N 1
ATOM 800 C CA . THR A 1 107 ? 20.983 99.194 64.781 1.00 12.70 107 THR A CA 1
ATOM 801 C C . THR A 1 107 ? 19.868 99.992 65.451 1.00 12.86 107 THR A C 1
ATOM 802 O O . THR A 1 107 ? 20.132 100.829 66.322 1.00 13.98 107 THR A O 1
ATOM 806 N N . HIS A 1 108 ? 18.629 99.756 65.027 1.00 12.38 108 HIS A N 1
ATOM 807 C CA . HIS A 1 108 ? 17.459 100.383 65.663 1.00 12.00 108 HIS A CA 1
ATOM 808 C C . HIS A 1 108 ? 16.546 99.226 66.068 1.00 12.04 108 HIS A C 1
ATOM 809 O O . HIS A 1 108 ? 15.414 99.441 66.512 1.00 12.53 108 HIS A O 1
ATOM 816 N N . LEU A 1 109 ? 17.022 97.993 65.909 1.00 12.46 109 LEU A N 1
ATOM 817 C CA . LEU A 1 109 ? 16.171 96.839 66.207 1.00 14.00 109 LEU A CA 1
ATOM 818 C C . LEU A 1 109 ? 15.675 96.687 67.634 1.00 14.97 109 LEU A C 1
ATOM 819 O O . LEU A 1 109 ? 16.424 96.862 68.590 1.00 15.88 109 LEU A O 1
ATOM 824 N N . PRO A 1 110 ? 14.381 96.396 67.793 1.00 16.45 110 PRO A N 1
ATOM 825 C CA . PRO A 1 110 ? 13.914 96.220 69.170 1.00 15.51 110 PRO A CA 1
ATOM 826 C C . PRO A 1 110 ? 14.518 94.901 69.673 1.00 15.94 110 PRO A C 1
ATOM 827 O O . PRO A 1 110 ? 14.970 94.068 68.876 1.00 13.89 110 PRO A O 1
ATOM 831 N N . LEU A 1 111 ? 14.544 94.710 70.985 1.00 16.32 111 LEU A N 1
ATOM 832 C CA . LEU A 1 111 ? 15.125 93.497 71.556 1.00 19.13 111 LEU A CA 1
ATOM 833 C C . LEU A 1 111 ? 14.551 92.176 71.048 1.00 19.54 111 LEU A C 1
ATOM 834 O O . LEU A 1 111 ? 15.255 91.167 71.018 1.00 20.66 111 LEU A O 1
ATOM 839 N N . ALA A 1 112 ? 13.287 92.169 70.641 1.00 19.48 112 ALA A N 1
ATOM 840 C CA . ALA A 1 112 ? 12.672 90.939 70.136 1.00 20.22 112 ALA A CA 1
ATOM 841 C C . ALA A 1 112 ? 13.328 90.446 68.840 1.00 21.44 112 ALA A C 1
ATOM 842 O O . ALA A 1 112 ? 13.206 89.273 68.476 1.00 21.94 112 ALA A O 1
ATOM 844 N N . LEU A 1 113 ? 14.021 91.341 68.142 1.00 18.34 113 LEU A N 1
ATOM 845 C CA . LEU A 1 113 ? 14.660 90.987 66.878 1.00 18.28 113 LEU A CA 1
ATOM 846 C C . LEU A 1 113 ? 16.179 91.092 66.907 1.00 19.01 113 LEU A C 1
ATOM 847 O O . LEU A 1 113 ? 16.847 90.702 65.952 1.00 20.20 113 LEU A O 1
ATOM 852 N N . LEU A 1 114 ? 16.728 91.628 67.988 1.00 17.72 114 LEU A N 1
ATOM 853 C CA . LEU A 1 114 ? 18.179 91.777 68.089 1.00 19.28 114 LEU A CA 1
ATOM 854 C C . LEU A 1 114 ? 18.892 90.424 68.025 1.00 20.28 114 LEU A C 1
ATOM 855 O O . LEU A 1 114 ? 18.518 89.490 68.733 1.00 18.90 114 LEU A O 1
ATOM 860 N N . PRO A 1 115 ? 19.926 90.299 67.177 1.00 19.97 115 PRO A N 1
ATOM 861 C CA . PRO A 1 115 ? 20.632 89.016 67.104 1.00 21.03 115 PRO A CA 1
ATOM 862 C C . PRO A 1 115 ? 21.145 88.653 68.501 1.00 22.10 115 PRO A C 1
ATOM 863 O O . PRO A 1 115 ? 21.773 89.476 69.171 1.00 20.75 115 PRO A O 1
ATOM 867 N N . GLN A 1 116 ? 20.871 87.422 68.925 1.00 21.87 116 GLN A N 1
ATOM 868 C CA . GLN A 1 116 ? 21.256 86.934 70.247 1.00 22.76 116 GLN A CA 1
ATOM 869 C C . GLN A 1 116 ? 22.758 86.985 70.510 1.00 21.14 116 GLN A C 1
ATOM 870 O O . GLN A 1 116 ? 23.191 87.221 71.637 1.00 21.13 116 GLN A O 1
ATOM 876 N N . THR A 1 117 ? 23.550 86.770 69.468 1.00 18.96 117 THR A N 1
ATOM 877 C CA . THR A 1 117 ? 25.005 86.793 69.595 1.00 18.74 117 THR A CA 1
ATOM 878 C C . THR A 1 117 ? 25.523 88.056 70.294 1.00 18.81 117 THR A C 1
ATOM 879 O O . THR A 1 117 ? 26.511 88.008 71.033 1.00 19.84 117 THR A O 1
ATOM 883 N N . LEU A 1 118 ? 24.858 89.184 70.067 1.00 18.83 118 LEU A N 1
ATOM 884 C CA . LEU A 1 118 ? 25.282 90.439 70.683 1.00 18.73 118 LEU A CA 1
ATOM 885 C C . LEU A 1 118 ? 25.138 90.399 72.200 1.00 20.37 118 LEU A C 1
ATOM 886 O O . LEU A 1 118 ? 25.985 90.920 72.930 1.00 21.79 118 LEU A O 1
ATOM 891 N N . LEU A 1 119 ? 24.066 89.778 72.679 1.00 19.51 119 LEU A N 1
ATOM 892 C CA . LEU A 1 119 ? 23.855 89.678 74.111 1.00 22.00 119 LEU A CA 1
ATOM 893 C C . LEU A 1 119 ? 24.751 88.588 74.712 1.00 22.36 119 LEU A C 1
ATOM 894 O O . LEU A 1 119 ? 25.308 88.768 75.798 1.00 22.08 119 LEU A O 1
ATOM 899 N N . ASP A 1 120 ? 24.907 87.470 74.006 1.00 22.61 120 ASP A N 1
ATOM 900 C CA . ASP A 1 120 ? 25.734 86.376 74.523 1.00 23.58 120 ASP A CA 1
ATOM 901 C C . ASP A 1 120 ? 27.202 86.762 74.651 1.00 23.82 120 ASP A C 1
ATOM 902 O O . ASP A 1 120 ? 27.891 86.323 75.582 1.00 22.18 120 ASP A O 1
ATOM 907 N N . GLN A 1 121 ? 27.676 87.582 73.714 1.00 21.39 121 GLN A N 1
ATOM 908 C CA . GLN A 1 121 ? 29.064 88.026 73.715 1.00 21.88 121 GLN A CA 1
ATOM 909 C C . GLN A 1 121 ? 29.300 89.210 74.650 1.00 22.17 121 GLN A C 1
ATOM 910 O O . GLN A 1 121 ? 30.423 89.705 74.764 1.00 23.87 121 GLN A O 1
ATOM 916 N N . LYS A 1 122 ? 28.241 89.660 75.315 1.00 21.44 122 LYS A N 1
ATOM 917 C CA . LYS A 1 122 ? 28.338 90.771 76.262 1.00 21.63 122 LYS A CA 1
ATOM 918 C C . LYS A 1 122 ? 28.891 92.039 75.618 1.00 20.89 122 LYS A C 1
ATOM 919 O O . LYS A 1 122 ? 29.704 92.744 76.202 1.00 20.65 122 LYS A O 1
ATOM 925 N N . VAL A 1 123 ? 28.437 92.331 74.412 1.00 19.26 123 VAL A N 1
ATOM 926 C CA . VAL A 1 123 ? 28.905 93.506 73.690 1.00 18.82 123 VAL A CA 1
ATOM 927 C C . VAL A 1 123 ? 28.455 94.793 74.370 1.00 18.01 123 VAL A C 1
ATOM 928 O O . VAL A 1 123 ? 27.295 94.929 74.727 1.00 18.66 123 VAL A O 1
ATOM 932 N N . LYS A 1 124 ? 29.379 95.728 74.563 1.00 17.06 124 LYS A N 1
ATOM 933 C CA . LYS A 1 124 ? 29.025 97.012 75.170 1.00 18.59 124 LYS A CA 1
ATOM 934 C C . LYS A 1 124 ? 28.044 97.743 74.245 1.00 16.29 124 LYS A C 1
ATOM 935 O O . LYS A 1 124 ? 28.191 97.713 73.023 1.00 18.48 124 LYS A O 1
ATOM 941 N N . VAL A 1 125 ? 27.058 98.407 74.831 1.00 15.88 125 VAL A N 1
ATOM 942 C CA . VAL A 1 125 ? 26.058 99.125 74.045 1.00 14.76 125 VAL A CA 1
ATOM 943 C C . VAL A 1 125 ? 25.988 100.596 74.431 1.00 15.54 125 VAL A C 1
ATOM 944 O O . VAL A 1 125 ? 25.987 100.925 75.615 1.00 14.52 125 VAL A O 1
ATOM 948 N N . VAL A 1 126 ? 25.944 101.475 73.432 1.00 15.02 126 VAL A N 1
ATOM 949 C CA . VAL A 1 126 ? 25.755 102.896 73.695 1.00 14.69 126 VAL A CA 1
ATOM 950 C C . VAL A 1 126 ? 24.340 103.137 73.152 1.00 15.36 126 VAL A C 1
ATOM 951 O O . VAL A 1 126 ? 24.102 103.003 71.955 1.00 15.52 126 VAL A O 1
ATOM 955 N N . TYR A 1 127 ? 23.397 103.428 74.042 1.00 14.88 127 TYR A N 1
ATOM 956 C CA . TYR A 1 127 ? 22.011 103.680 73.657 1.00 14.62 127 TYR A CA 1
ATOM 957 C C . TYR A 1 127 ? 21.735 105.175 73.804 1.00 16.51 127 TYR A C 1
ATOM 958 O O . TYR A 1 127 ? 22.134 105.782 74.797 1.00 15.79 127 TYR A O 1
ATOM 967 N N . VAL A 1 128 ? 21.065 105.775 72.825 1.00 14.69 128 VAL A N 1
ATOM 968 C CA . VAL A 1 128 ? 20.737 107.195 72.932 1.00 13.80 128 VAL A CA 1
ATOM 969 C C . VAL A 1 128 ? 19.221 107.342 72.839 1.00 13.55 128 VAL A C 1
ATOM 970 O O . VAL A 1 128 ? 18.590 106.809 71.916 1.00 12.22 128 VAL A O 1
ATOM 974 N N . ALA A 1 129 ? 18.633 108.042 73.808 1.00 12.37 129 ALA A N 1
ATOM 975 C CA . ALA A 1 129 ? 17.193 108.268 73.819 1.00 12.80 129 ALA A CA 1
ATOM 976 C C . ALA A 1 129 ? 16.965 109.774 73.658 1.00 14.96 129 ALA A C 1
ATOM 977 O O . ALA A 1 129 ? 17.825 110.576 74.039 1.00 14.75 129 ALA A O 1
ATOM 979 N N . ARG A 1 130 ? 15.814 110.142 73.096 1.00 13.12 130 ARG A N 1
ATOM 980 C CA . ARG A 1 130 ? 15.453 111.543 72.853 1.00 13.76 130 ARG A CA 1
ATOM 981 C C . ARG A 1 130 ? 13.960 111.693 73.194 1.00 14.37 130 ARG A C 1
ATOM 982 O O . ARG A 1 130 ? 13.192 110.741 73.015 1.00 14.38 130 ARG A O 1
ATOM 990 N N . ASN A 1 131 ? 13.536 112.862 73.679 1.00 12.72 131 ASN A N 1
ATOM 991 C CA . ASN A 1 131 ? 12.121 113.032 74.037 1.00 14.02 131 ASN A CA 1
ATOM 992 C C . ASN A 1 131 ? 11.237 112.726 72.825 1.00 13.63 131 ASN A C 1
ATOM 993 O O . ASN A 1 131 ? 11.569 113.058 71.692 1.00 14.12 131 ASN A O 1
ATOM 998 N N . ALA A 1 132 ? 10.130 112.043 73.083 1.00 13.37 132 ALA A N 1
ATOM 999 C CA . ALA A 1 132 ? 9.218 111.589 72.050 1.00 14.31 132 ALA A CA 1
ATOM 1000 C C . ALA A 1 132 ? 8.630 112.641 71.116 1.00 14.56 132 ALA A C 1
ATOM 1001 O O . ALA A 1 132 ? 8.355 112.348 69.958 1.00 14.91 132 ALA A O 1
ATOM 1003 N N . LYS A 1 133 ? 8.433 113.858 71.605 1.00 13.58 133 LYS A N 1
ATOM 1004 C CA . LYS A 1 133 ? 7.849 114.881 70.752 1.00 13.39 133 LYS A CA 1
ATOM 1005 C C . LYS A 1 133 ? 8.809 115.331 69.657 1.00 13.77 133 LYS A C 1
ATOM 1006 O O . LYS A 1 133 ? 8.399 115.482 68.501 1.00 15.24 133 LYS A O 1
ATOM 1012 N N . ASP A 1 134 ? 10.082 115.553 69.991 1.00 13.13 134 ASP A N 1
ATOM 1013 C CA . ASP A 1 134 ? 11.047 115.950 68.960 1.00 13.96 134 ASP A CA 1
ATOM 1014 C C . ASP A 1 134 ? 11.312 114.760 68.041 1.00 14.58 134 ASP A C 1
ATOM 1015 O O . ASP A 1 134 ? 11.554 114.926 66.839 1.00 13.83 134 ASP A O 1
ATOM 1020 N N . VAL A 1 135 ? 11.278 113.553 68.603 1.00 11.81 135 VAL A N 1
ATOM 1021 C CA . VAL A 1 135 ? 11.492 112.360 67.788 1.00 12.80 135 VAL A CA 1
ATOM 1022 C C . VAL A 1 135 ? 10.388 112.291 66.741 1.00 13.33 135 VAL A C 1
ATOM 1023 O O . VAL A 1 135 ? 10.661 112.062 65.566 1.00 15.12 135 VAL A O 1
ATOM 1027 N N . ALA A 1 136 ? 9.145 112.503 67.169 1.00 13.60 136 ALA A N 1
ATOM 1028 C CA . ALA A 1 136 ? 8.005 112.444 66.250 1.00 13.42 136 ALA A CA 1
ATOM 1029 C C . ALA A 1 136 ? 8.120 113.459 65.102 1.00 14.43 136 ALA A C 1
ATOM 1030 O O . ALA A 1 136 ? 7.868 113.123 63.945 1.00 14.74 136 ALA A O 1
ATOM 1032 N N . VAL A 1 137 ? 8.495 114.694 65.415 1.00 14.34 137 VAL A N 1
ATOM 1033 C CA . VAL A 1 137 ? 8.626 115.721 64.385 1.00 14.07 137 VAL A CA 1
ATOM 1034 C C . VAL A 1 137 ? 9.787 115.408 63.443 1.00 15.15 137 VAL A C 1
ATOM 1035 O O . VAL A 1 137 ? 9.663 115.538 62.217 1.00 15.07 137 VAL A O 1
ATOM 1039 N N . SER A 1 138 ? 10.912 114.983 64.011 1.00 13.03 138 SER A N 1
ATOM 1040 C CA . SER A 1 138 ? 12.082 114.635 63.208 1.00 13.25 138 SER A CA 1
ATOM 1041 C C . SER A 1 138 ? 11.777 113.457 62.283 1.00 13.94 138 SER A C 1
ATOM 1042 O O . SER A 1 138 ? 12.214 113.434 61.133 1.00 14.50 138 SER A O 1
ATOM 1045 N N . TYR A 1 139 ? 11.041 112.476 62.805 1.00 12.18 139 TYR A N 1
ATOM 1046 C CA . TYR A 1 139 ? 10.693 111.266 62.062 1.00 14.84 139 TYR A CA 1
ATOM 1047 C C . TYR A 1 139 ? 9.713 111.577 60.921 1.00 16.06 139 TYR A C 1
ATOM 1048 O O . TYR A 1 139 ? 9.795 110.993 59.835 1.00 14.77 139 TYR A O 1
ATOM 1057 N N . TYR A 1 140 ? 8.781 112.490 61.175 1.00 15.97 140 TYR A N 1
ATOM 1058 C CA . TYR A 1 140 ? 7.810 112.874 60.146 1.00 17.39 140 TYR A CA 1
ATOM 1059 C C . TYR A 1 140 ? 8.543 113.417 58.915 1.00 17.45 140 TYR A C 1
ATOM 1060 O O . TYR A 1 140 ? 8.295 112.987 57.789 1.00 17.40 140 TYR A O 1
ATOM 1069 N N . HIS A 1 141 ? 9.446 114.365 59.122 1.00 16.78 141 HIS A N 1
ATOM 1070 C CA . HIS A 1 141 ? 10.192 114.915 57.992 1.00 18.07 141 HIS A CA 1
ATOM 1071 C C . HIS A 1 141 ? 11.105 113.891 57.330 1.00 17.02 141 HIS A C 1
ATOM 1072 O O . HIS A 1 141 ? 11.278 113.903 56.105 1.00 17.10 141 HIS A O 1
ATOM 1079 N N . PHE A 1 142 ? 11.677 112.999 58.134 1.00 14.63 142 PHE A N 1
ATOM 1080 C CA . PHE A 1 142 ? 12.569 111.964 57.615 1.00 15.29 142 PHE A CA 1
ATOM 1081 C C . PHE A 1 142 ? 11.767 111.023 56.703 1.00 16.89 142 PHE A C 1
ATOM 1082 O O . PHE A 1 142 ? 12.256 110.584 55.653 1.00 16.56 142 PHE A O 1
ATOM 1090 N N . TYR A 1 143 ? 10.537 110.719 57.110 1.00 16.26 143 TYR A N 1
ATOM 1091 C CA . TYR A 1 143 ? 9.651 109.866 56.329 1.00 19.56 143 TYR A CA 1
ATOM 1092 C C . TYR A 1 143 ? 9.494 110.439 54.917 1.00 21.00 143 TYR A C 1
ATOM 1093 O O . TYR A 1 143 ? 9.415 109.695 53.944 1.00 20.78 143 TYR A O 1
ATOM 1102 N N . HIS A 1 144 ? 9.439 111.765 54.816 1.00 21.56 144 HIS A N 1
ATOM 1103 C CA . HIS A 1 144 ? 9.291 112.426 53.518 1.00 23.63 144 HIS A CA 1
ATOM 1104 C C . HIS A 1 144 ? 10.515 112.321 52.620 1.00 23.50 144 HIS A C 1
ATOM 1105 O O . HIS A 1 144 ? 10.389 112.046 51.433 1.00 24.35 144 HIS A O 1
ATOM 1112 N N . MET A 1 145 ? 11.694 112.537 53.188 1.00 21.37 145 MET A N 1
ATOM 1113 C CA . MET A 1 145 ? 12.926 112.512 52.409 1.00 22.39 145 MET A CA 1
ATOM 1114 C C . MET A 1 145 ? 13.534 111.135 52.145 1.00 21.79 145 MET A C 1
ATOM 1115 O O . MET A 1 145 ? 14.163 110.922 51.108 1.00 21.79 145 MET A O 1
ATOM 1120 N N . ALA A 1 146 ? 13.343 110.204 53.077 1.00 20.83 146 ALA A N 1
ATOM 1121 C CA . ALA A 1 146 ? 13.882 108.856 52.940 1.00 20.81 146 ALA A CA 1
ATOM 1122 C C . ALA A 1 146 ? 12.784 108.009 52.288 1.00 22.39 146 ALA A C 1
ATOM 1123 O O . ALA A 1 146 ? 11.897 107.470 52.965 1.00 19.29 146 ALA A O 1
ATOM 1125 N N . LYS A 1 147 ? 12.875 107.894 50.965 1.00 23.21 147 LYS A N 1
ATOM 1126 C CA . LYS A 1 147 ? 11.881 107.208 50.141 1.00 24.94 147 LYS A CA 1
ATOM 1127 C C . LYS A 1 147 ? 11.587 105.725 50.320 1.00 24.39 147 LYS A C 1
ATOM 1128 O O . LYS A 1 147 ? 10.698 105.204 49.651 1.00 27.18 147 LYS A O 1
ATOM 1134 N N . VAL A 1 148 ? 12.306 105.032 51.193 1.00 22.74 148 VAL A N 1
ATOM 1135 C CA . VAL A 1 148 ? 12.000 103.626 51.408 1.00 22.83 148 VAL A CA 1
ATOM 1136 C C . VAL A 1 148 ? 10.823 103.506 52.392 1.00 22.45 148 VAL A C 1
ATOM 1137 O O . VAL A 1 148 ? 10.237 102.434 52.543 1.00 22.91 148 VAL A O 1
ATOM 1141 N N . HIS A 1 149 ? 10.487 104.603 53.067 1.00 20.58 149 HIS A N 1
ATOM 1142 C CA . HIS A 1 149 ? 9.369 104.595 54.012 1.00 20.38 149 HIS A CA 1
ATOM 1143 C C . HIS A 1 149 ? 8.053 104.749 53.264 1.00 20.91 149 HIS A C 1
ATOM 1144 O O . HIS A 1 149 ? 8.015 105.292 52.161 1.00 20.53 149 HIS A O 1
ATOM 1151 N N . PRO A 1 150 ? 6.946 104.287 53.862 1.00 23.02 150 PRO A N 1
ATOM 1152 C CA . PRO A 1 150 ? 5.667 104.445 53.170 1.00 24.65 150 PRO A CA 1
ATOM 1153 C C . PRO A 1 150 ? 5.266 105.921 53.271 1.00 26.29 150 PRO A C 1
ATOM 1154 O O . PRO A 1 150 ? 5.869 106.676 54.038 1.00 24.64 150 PRO A O 1
ATOM 1158 N N . GLU A 1 151 ? 4.273 106.338 52.490 1.00 27.27 151 GLU A N 1
ATOM 1159 C CA . GLU A 1 151 ? 3.807 107.726 52.513 1.00 29.90 151 GLU A CA 1
ATOM 1160 C C . GLU A 1 151 ? 3.483 108.107 53.950 1.00 28.71 151 GLU A C 1
ATOM 1161 O O . GLU A 1 151 ? 2.784 107.375 54.641 1.00 30.41 151 GLU A O 1
ATOM 1167 N N . PRO A 1 152 ? 3.994 109.252 54.424 1.00 28.76 152 PRO A N 1
ATOM 1168 C CA . PRO A 1 152 ? 3.712 109.665 55.801 1.00 29.03 152 PRO A CA 1
ATOM 1169 C C . PRO A 1 152 ? 2.319 110.257 56.002 1.00 29.66 152 PRO A C 1
ATOM 1170 O O . PRO A 1 152 ? 1.778 110.213 57.102 1.00 29.78 152 PRO A O 1
ATOM 1174 N N . GLY A 1 153 ? 1.751 110.809 54.936 1.00 29.51 153 GLY A N 1
ATOM 1175 C CA . GLY A 1 153 ? 0.444 111.434 55.039 1.00 28.68 153 GLY A CA 1
ATOM 1176 C C . GLY A 1 153 ? 0.615 112.787 55.712 1.00 27.58 153 GLY A C 1
ATOM 1177 O O . GLY A 1 153 ? 1.719 113.340 55.726 1.00 28.88 153 GLY A O 1
ATOM 1178 N N . THR A 1 154 ? -0.468 113.318 56.273 1.00 25.29 154 THR A N 1
ATOM 1179 C CA . THR A 1 154 ? -0.430 114.601 56.965 1.00 24.09 154 THR A CA 1
ATOM 1180 C C . THR A 1 154 ? 0.227 114.435 58.329 1.00 22.77 154 THR A C 1
ATOM 1181 O O . THR A 1 154 ? 0.279 113.332 58.871 1.00 19.69 154 THR A O 1
ATOM 1185 N N . TRP A 1 155 ? 0.720 115.537 58.882 1.00 21.27 155 TRP A N 1
ATOM 1186 C CA . TRP A 1 155 ? 1.342 115.500 60.194 1.00 21.84 155 TRP A CA 1
ATOM 1187 C C . TRP A 1 155 ? 0.346 114.951 61.210 1.00 22.72 155 TRP A C 1
ATOM 1188 O O . TRP A 1 155 ? 0.702 114.161 62.085 1.00 21.32 155 TRP A O 1
ATOM 1199 N N A ASP A 1 156 ? -0.907 115.366 61.061 0.50 22.33 156 ASP A N 1
ATOM 1200 N N B ASP A 1 156 ? -0.913 115.359 61.106 0.50 22.26 156 ASP A N 1
ATOM 1201 C CA A ASP A 1 156 ? -1.988 114.951 61.946 0.50 24.26 156 ASP A CA 1
ATOM 1202 C CA B ASP A 1 156 ? -1.899 114.881 62.066 0.50 23.98 156 ASP A CA 1
ATOM 1203 C C A ASP A 1 156 ? -2.167 113.432 61.979 0.50 23.46 156 ASP A C 1
ATOM 1204 C C B ASP A 1 156 ? -2.088 113.371 62.008 0.50 23.29 156 ASP A C 1
ATOM 1205 O O A ASP A 1 156 ? -2.315 112.839 63.047 0.50 24.04 156 ASP A O 1
ATOM 1206 O O B ASP A 1 156 ? -2.174 112.718 63.048 0.50 23.50 156 ASP A O 1
ATOM 1215 N N . SER A 1 157 ? -2.150 112.803 60.808 1.00 23.37 157 SER A N 1
ATOM 1216 C CA . SER A 1 157 ? -2.317 111.356 60.718 1.00 23.64 157 SER A CA 1
ATOM 1217 C C . SER A 1 157 ? -1.042 110.628 61.149 1.00 21.58 157 SER A C 1
ATOM 1218 O O . SER A 1 157 ? -1.107 109.549 61.733 1.00 21.53 157 SER A O 1
ATOM 1221 N N . PHE A 1 158 ? 0.113 111.217 60.866 1.00 19.45 158 PHE A N 1
ATOM 1222 C CA . PHE A 1 158 ? 1.386 110.594 61.241 1.00 19.45 158 PHE A CA 1
ATOM 1223 C C . PHE A 1 158 ? 1.512 110.538 62.764 1.00 19.46 158 PHE A C 1
ATOM 1224 O O . PHE A 1 158 ? 1.911 109.519 63.316 1.00 17.80 158 PHE A O 1
ATOM 1232 N N . LEU A 1 159 ? 1.151 111.627 63.442 1.00 18.80 159 LEU A N 1
ATOM 1233 C CA . LEU A 1 159 ? 1.226 111.673 64.905 1.00 20.07 159 LEU A CA 1
ATOM 1234 C C . LEU A 1 159 ? 0.393 110.540 65.499 1.00 20.31 159 LEU A C 1
ATOM 1235 O O . LEU A 1 159 ? 0.813 109.884 66.457 1.00 18.73 159 LEU A O 1
ATOM 1240 N N . GLU A 1 160 ? -0.797 110.322 64.939 1.00 19.66 160 GLU A N 1
ATOM 1241 C CA . GLU A 1 160 ? -1.672 109.257 65.418 1.00 19.54 160 GLU A CA 1
ATOM 1242 C C . GLU A 1 160 ? -1.003 107.890 65.273 1.00 17.66 160 GLU A C 1
ATOM 1243 O O . GLU A 1 160 ? -1.072 107.060 66.180 1.00 17.14 160 GLU A O 1
ATOM 1249 N N . LYS A 1 161 ? -0.365 107.660 64.127 1.00 15.79 161 LYS A N 1
ATOM 1250 C CA . LYS A 1 161 ? 0.325 106.398 63.861 1.00 16.75 161 LYS A CA 1
ATOM 1251 C C . LYS A 1 161 ? 1.519 106.254 64.804 1.00 17.82 161 LYS A C 1
ATOM 1252 O O . LYS A 1 161 ? 1.821 105.161 65.283 1.00 17.15 161 LYS A O 1
ATOM 1254 N N . PHE A 1 162 ? 2.193 107.367 65.070 1.00 16.67 162 PHE A N 1
ATOM 1255 C CA . PHE A 1 162 ? 3.338 107.350 65.969 1.00 17.19 162 PHE A CA 1
ATOM 1256 C C . PHE A 1 162 ? 2.907 106.916 67.369 1.00 18.38 162 PHE A C 1
ATOM 1257 O O . PHE A 1 162 ? 3.559 106.071 68.007 1.00 15.54 162 PHE A O 1
ATOM 1265 N N . MET A 1 163 ? 1.801 107.485 67.848 1.00 18.66 163 MET A N 1
ATOM 1266 C CA . MET A 1 163 ? 1.304 107.159 69.180 1.00 19.47 163 MET A CA 1
ATOM 1267 C C . MET A 1 163 ? 0.944 105.694 69.363 1.00 20.36 163 MET A C 1
ATOM 1268 O O . MET A 1 163 ? 1.083 105.164 70.456 1.00 22.31 163 MET A O 1
ATOM 1273 N N . VAL A 1 164 ? 0.488 105.032 68.310 1.00 21.29 164 VAL A N 1
ATOM 1274 C CA . VAL A 1 164 ? 0.161 103.615 68.438 1.00 22.35 164 VAL A CA 1
ATOM 1275 C C . VAL A 1 164 ? 1.294 102.708 67.951 1.00 21.87 164 VAL A C 1
ATOM 1276 O O . VAL A 1 164 ? 1.157 101.488 67.944 1.00 22.30 164 VAL A O 1
ATOM 1280 N N . GLY A 1 165 ? 2.412 103.308 67.546 1.00 20.16 165 GLY A N 1
ATOM 1281 C CA . GLY A 1 165 ? 3.547 102.517 67.097 1.00 18.42 165 GLY A CA 1
ATOM 1282 C C . GLY A 1 165 ? 3.436 101.906 65.716 1.00 17.44 165 GLY A C 1
ATOM 1283 O O . GLY A 1 165 ? 4.131 100.936 65.403 1.00 18.12 165 GLY A O 1
ATOM 1284 N N A GLU A 1 166 ? 2.576 102.487 64.884 0.50 16.73 166 GLU A N 1
ATOM 1285 N N B GLU A 1 166 ? 2.562 102.446 64.877 0.50 16.52 166 GLU A N 1
ATOM 1286 C CA A GLU A 1 166 ? 2.381 102.002 63.526 0.50 16.85 166 GLU A CA 1
ATOM 1287 C CA B GLU A 1 166 ? 2.415 101.906 63.538 0.50 16.48 166 GLU A CA 1
ATOM 1288 C C A GLU A 1 166 ? 3.298 102.758 62.574 0.50 17.59 166 GLU A C 1
ATOM 1289 C C B GLU A 1 166 ? 3.302 102.658 62.545 0.50 17.39 166 GLU A C 1
ATOM 1290 O O A GLU A 1 166 ? 2.856 103.348 61.586 0.50 18.24 166 GLU A O 1
ATOM 1291 O O B GLU A 1 166 ? 2.848 103.137 61.506 0.50 18.58 166 GLU A O 1
ATOM 1302 N N . VAL A 1 167 ? 4.586 102.750 62.897 1.00 16.63 167 VAL A N 1
ATOM 1303 C CA . VAL A 1 167 ? 5.598 103.414 62.089 1.00 15.40 167 VAL A CA 1
ATOM 1304 C C . VAL A 1 167 ? 6.804 102.474 62.078 1.00 15.09 167 VAL A C 1
ATOM 1305 O O . VAL A 1 167 ? 6.880 101.552 62.901 1.00 13.18 167 VAL A O 1
ATOM 1309 N N . SER A 1 168 ? 7.743 102.712 61.162 1.00 13.85 168 SER A N 1
ATOM 1310 C CA . SER A 1 168 ? 8.948 101.883 61.046 1.00 14.70 168 SER A CA 1
ATOM 1311 C C . SER A 1 168 ? 9.629 101.720 62.407 1.00 13.67 168 SER A C 1
ATOM 1312 O O . SER A 1 168 ? 9.908 102.701 63.087 1.00 15.50 168 SER A O 1
ATOM 1315 N N . TYR A 1 169 ? 9.878 100.467 62.777 1.00 14.11 169 TYR A N 1
ATOM 1316 C CA . TYR A 1 169 ? 10.494 100.054 64.044 1.00 15.05 169 TYR A CA 1
ATOM 1317 C C . TYR A 1 169 ? 9.556 100.020 65.246 1.00 16.02 169 TYR A C 1
ATOM 1318 O O . TYR A 1 169 ? 9.980 99.746 66.364 1.00 17.02 169 TYR A O 1
ATOM 1327 N N . GLY A 1 170 ? 8.284 100.321 65.027 1.00 15.40 170 GLY A N 1
ATOM 1328 C CA . GLY A 1 170 ? 7.340 100.226 66.119 1.00 14.92 170 GLY A CA 1
ATOM 1329 C C . GLY A 1 170 ? 7.268 101.346 67.132 1.00 16.07 170 GLY A C 1
ATOM 1330 O O . GLY A 1 170 ? 7.604 102.493 66.854 1.00 14.35 170 GLY A O 1
ATOM 1331 N N . SER A 1 171 ? 6.825 100.975 68.328 1.00 14.77 171 SER A N 1
ATOM 1332 C CA . SER A 1 171 ? 6.618 101.905 69.428 1.00 14.25 171 SER A CA 1
ATOM 1333 C C . SER A 1 171 ? 7.856 102.509 70.072 1.00 14.13 171 SER A C 1
ATOM 1334 O O . SER A 1 171 ? 8.732 101.789 70.549 1.00 12.01 171 SER A O 1
ATOM 1337 N N . TRP A 1 172 ? 7.917 103.838 70.070 1.00 14.04 172 TRP A N 1
ATOM 1338 C CA . TRP A 1 172 ? 9.008 104.571 70.707 1.00 14.02 172 TRP A CA 1
ATOM 1339 C C . TRP A 1 172 ? 8.968 104.259 72.213 1.00 14.43 172 TRP A C 1
ATOM 1340 O O . TRP A 1 172 ? 10.002 104.092 72.851 1.00 14.77 172 TRP A O 1
ATOM 1351 N N . TYR A 1 173 ? 7.758 104.196 72.768 1.00 14.31 173 TYR A N 1
ATOM 1352 C CA . TYR A 1 173 ? 7.557 103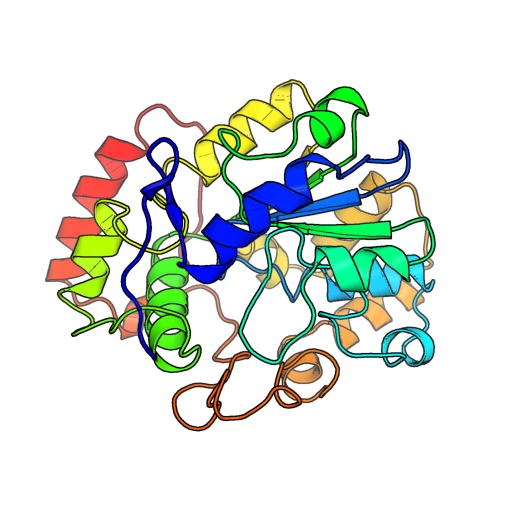.933 74.189 1.00 15.69 173 TYR A CA 1
ATOM 1353 C C . TYR A 1 173 ? 8.146 102.588 74.618 1.00 16.38 173 TYR A C 1
ATOM 1354 O O . TYR A 1 173 ? 8.813 102.501 75.647 1.00 16.71 173 TYR A O 1
ATOM 1363 N N A GLN A 1 174 ? 7.899 101.542 73.835 0.50 15.97 174 GLN A N 1
ATOM 1364 N N B GLN A 1 174 ? 7.892 101.548 73.827 0.50 16.29 174 GLN A N 1
ATOM 1365 C CA A GLN A 1 174 ? 8.429 100.225 74.172 0.50 16.32 174 GLN A CA 1
ATOM 1366 C CA B GLN A 1 174 ? 8.406 100.213 74.122 0.50 16.90 174 GLN A CA 1
ATOM 1367 C C A GLN A 1 174 ? 9.949 100.221 74.031 0.50 16.44 174 GLN A C 1
ATOM 1368 C C B GLN A 1 174 ? 9.930 100.184 73.997 0.50 16.88 174 GLN A C 1
ATOM 1369 O O A GLN A 1 174 ? 10.664 99.672 74.871 0.50 15.13 174 GLN A O 1
ATOM 1370 O O B GLN A 1 174 ? 10.625 99.579 74.816 0.50 15.74 174 GLN A O 1
ATOM 1381 N N . HIS A 1 175 ? 10.439 100.843 72.963 1.00 15.49 175 HIS A N 1
ATOM 1382 C CA . HIS A 1 175 ? 11.872 100.883 72.701 1.00 15.48 175 HIS A CA 1
ATOM 1383 C C . HIS A 1 175 ? 12.714 101.513 73.828 1.00 13.76 175 HIS A C 1
ATOM 1384 O O . HIS A 1 175 ? 13.639 100.875 74.341 1.00 13.78 175 HIS A O 1
ATOM 1391 N N . VAL A 1 176 ? 12.411 102.748 74.225 1.00 13.59 176 VAL A N 1
ATOM 1392 C CA . VAL A 1 176 ? 13.208 103.372 75.276 1.00 13.86 176 VAL A CA 1
ATOM 1393 C C . VAL A 1 176 ? 13.097 102.631 76.611 1.00 16.25 176 VAL A C 1
ATOM 1394 O O . VAL A 1 176 ? 14.070 102.554 77.375 1.00 15.64 176 VAL A O 1
ATOM 1398 N N . GLN A 1 177 ? 11.931 102.062 76.887 1.00 14.55 177 GLN A N 1
ATOM 1399 C CA . GLN A 1 177 ? 11.756 101.328 78.134 1.00 17.36 177 GLN A CA 1
ATOM 1400 C C . GLN A 1 177 ? 12.505 99.999 78.199 1.00 17.76 177 GLN A C 1
ATOM 1401 O O . GLN A 1 177 ? 13.162 99.711 79.204 1.00 17.28 177 GLN A O 1
ATOM 1407 N N . GLU A 1 178 ? 12.418 99.181 77.148 1.00 16.26 178 GLU A N 1
ATOM 1408 C CA . GLU A 1 178 ? 13.104 97.884 77.187 1.00 16.55 178 GLU A CA 1
ATOM 1409 C C . GLU A 1 178 ? 14.637 98.009 77.225 1.00 16.20 178 GLU A C 1
ATOM 1410 O O . GLU A 1 178 ? 15.318 97.210 77.872 1.00 14.93 178 GLU A O 1
ATOM 1416 N N . TRP A 1 179 ? 15.193 99.016 76.565 1.00 15.10 179 TRP A N 1
ATOM 1417 C CA . TRP A 1 179 ? 16.639 99.168 76.584 1.00 15.96 179 TRP A CA 1
ATOM 1418 C C . TRP A 1 179 ? 17.090 99.756 77.924 1.00 18.03 179 TRP A C 1
ATOM 1419 O O . TRP A 1 179 ? 18.210 99.526 78.374 1.00 18.78 179 TRP A O 1
ATOM 1430 N N . TRP A 1 180 ? 16.204 100.509 78.565 1.00 17.95 180 TRP A N 1
ATOM 1431 C CA . TRP A 1 180 ? 16.512 101.063 79.873 1.00 20.17 180 TRP A CA 1
ATOM 1432 C C . TRP A 1 180 ? 16.566 99.877 80.850 1.00 19.73 180 TRP A C 1
ATOM 1433 O O . TRP A 1 180 ? 17.478 99.786 81.669 1.00 20.17 180 TRP A O 1
ATOM 1444 N N . GLU A 1 181 ? 15.602 98.963 80.741 1.00 19.10 181 GLU A N 1
ATOM 1445 C CA . GLU A 1 181 ? 15.566 97.782 81.609 1.00 18.94 181 GLU A CA 1
ATOM 1446 C C . GLU A 1 181 ? 16.794 96.902 81.387 1.00 21.34 181 GLU A C 1
ATOM 1447 O O . GLU A 1 181 ? 17.352 96.343 82.335 1.00 21.14 181 GLU A O 1
ATOM 1449 N N . LEU A 1 182 ? 17.218 96.788 80.133 1.00 20.91 182 LEU A N 1
ATOM 1450 C CA . LEU A 1 182 ? 18.379 95.978 79.791 1.00 21.39 182 LEU A CA 1
ATOM 1451 C C . LEU A 1 182 ? 19.638 96.495 80.478 1.00 20.95 182 LEU A C 1
ATOM 1452 O O . LEU A 1 182 ? 20.497 95.716 80.884 1.00 19.77 182 LEU A O 1
ATOM 1457 N N . SER A 1 183 ? 19.736 97.812 80.620 1.00 21.46 183 SER A N 1
ATOM 1458 C CA . SER A 1 183 ? 20.910 98.425 81.226 1.00 24.59 183 SER A CA 1
ATOM 1459 C C . SER A 1 183 ? 21.172 97.951 82.655 1.00 27.07 183 SER A C 1
ATOM 1460 O O . SER A 1 183 ? 22.276 98.115 83.170 1.00 26.13 183 SER A O 1
ATOM 1463 N N . ARG A 1 184 ? 20.171 97.356 83.294 1.00 27.99 184 ARG A N 1
ATOM 1464 C CA . ARG A 1 184 ? 20.359 96.873 84.651 1.00 31.33 184 ARG A CA 1
ATOM 1465 C C . ARG A 1 184 ? 21.144 95.576 84.695 1.00 32.27 184 ARG A C 1
ATOM 1466 O O . ARG A 1 184 ? 21.758 95.265 85.714 1.00 35.17 184 ARG A O 1
ATOM 1474 N N . THR A 1 185 ? 21.133 94.808 83.608 1.00 31.62 185 THR A N 1
ATOM 1475 C CA . THR A 1 185 ? 21.862 93.543 83.607 1.00 32.14 185 THR A CA 1
ATOM 1476 C C . THR A 1 185 ? 22.832 93.352 82.444 1.00 31.37 185 THR A C 1
ATOM 1477 O O . THR A 1 185 ? 23.362 92.256 82.248 1.00 32.56 185 THR A O 1
ATOM 1481 N N . HIS A 1 186 ? 23.075 94.407 81.674 1.00 28.00 186 HIS A N 1
ATOM 1482 C CA . HIS A 1 186 ? 23.981 94.309 80.536 1.00 26.12 186 HIS A CA 1
ATOM 1483 C C . HIS A 1 186 ? 24.769 95.607 80.457 1.00 23.92 186 HIS A C 1
ATOM 1484 O O . HIS A 1 186 ? 24.281 96.643 80.870 1.00 23.98 186 HIS A O 1
ATOM 1491 N N . PRO A 1 187 ? 26.009 95.565 79.943 1.00 22.76 187 PRO A N 1
ATOM 1492 C CA . PRO A 1 187 ? 26.777 96.810 79.867 1.00 22.50 187 PRO A CA 1
ATOM 1493 C C . PRO A 1 187 ? 26.199 97.779 78.845 1.00 22.21 187 PRO A C 1
ATOM 1494 O O . PRO A 1 187 ? 26.462 97.667 77.647 1.00 21.92 187 PRO A O 1
ATOM 1498 N N . VAL A 1 188 ? 25.416 98.730 79.336 1.00 19.96 188 VAL A N 1
ATOM 1499 C CA . VAL A 1 188 ? 24.783 99.724 78.479 1.00 19.56 188 VAL A CA 1
ATOM 1500 C C . VAL A 1 188 ? 25.004 101.140 79.015 1.00 19.29 188 VAL A C 1
ATOM 1501 O O . VAL A 1 188 ? 24.760 101.399 80.191 1.00 21.04 188 VAL A O 1
ATOM 1505 N N . LEU A 1 189 ? 25.483 102.043 78.163 1.00 18.10 189 LEU A N 1
ATOM 1506 C CA . LEU A 1 189 ? 25.647 103.445 78.546 1.00 17.68 189 LEU A CA 1
ATOM 1507 C C . LEU A 1 189 ? 24.388 104.087 77.944 1.00 18.22 189 LEU A C 1
ATOM 1508 O O . LEU A 1 189 ? 24.224 104.137 76.718 1.00 18.74 189 LEU A O 1
ATOM 1513 N N . TYR A 1 190 ? 23.499 104.561 78.807 1.00 17.36 190 TYR A N 1
ATOM 1514 C CA . TYR A 1 190 ? 22.228 105.131 78.371 1.00 16.41 190 TYR A CA 1
ATOM 1515 C C . TYR A 1 190 ? 22.310 106.649 78.360 1.00 16.91 190 TYR A C 1
ATOM 1516 O O . TYR A 1 190 ? 22.337 107.276 79.416 1.00 18.44 190 TYR A O 1
ATOM 1525 N N . LEU A 1 191 ? 22.357 107.232 77.166 1.00 15.86 191 LEU A N 1
ATOM 1526 C CA . LEU A 1 191 ? 22.467 108.679 77.014 1.00 16.76 191 LEU A CA 1
ATOM 1527 C C . LEU A 1 191 ? 21.180 109.350 76.554 1.00 17.35 191 LEU A C 1
ATOM 1528 O O . LEU A 1 191 ? 20.304 108.711 75.976 1.00 16.69 191 LEU A O 1
ATOM 1533 N N . PHE A 1 192 ? 21.087 110.654 76.797 1.00 16.99 192 PHE A N 1
ATOM 1534 C CA . PHE A 1 192 ? 19.931 111.418 76.372 1.00 17.41 192 PHE A CA 1
ATOM 1535 C C . PHE A 1 192 ? 20.417 112.513 75.437 1.00 17.98 192 PHE A C 1
ATOM 1536 O O . PHE A 1 192 ? 21.375 113.226 75.752 1.00 18.63 192 PHE A O 1
ATOM 1544 N N . TYR A 1 193 ? 19.765 112.614 74.281 1.00 15.47 193 TYR A N 1
ATOM 1545 C CA . TYR A 1 193 ? 20.064 113.620 73.261 1.00 14.53 193 TYR A CA 1
ATOM 1546 C C . TYR A 1 193 ? 20.102 115.021 73.882 1.00 15.76 193 TYR A C 1
ATOM 1547 O O . TYR A 1 193 ? 20.971 115.832 73.571 1.00 16.68 193 TYR A O 1
ATOM 1556 N N . GLU A 1 194 ? 19.140 115.294 74.753 1.00 16.66 194 GLU A N 1
ATOM 1557 C CA . GLU A 1 194 ? 19.044 116.606 75.387 1.00 18.74 194 GLU A CA 1
ATOM 1558 C C . GLU A 1 194 ? 20.266 116.895 76.262 1.00 20.01 194 GLU A C 1
ATOM 1559 O O . GLU A 1 194 ? 20.725 118.040 76.331 1.00 22.26 194 GLU A O 1
ATOM 1565 N N . ASP A 1 195 ? 20.799 115.868 76.923 1.00 19.36 195 ASP A N 1
ATOM 1566 C CA . ASP A 1 195 ? 21.984 116.059 77.768 1.00 22.21 195 ASP A CA 1
ATOM 1567 C C . ASP A 1 195 ? 23.178 116.400 76.888 1.00 22.45 195 ASP A C 1
ATOM 1568 O O . ASP A 1 195 ? 24.008 117.232 77.255 1.00 22.53 195 ASP A O 1
ATOM 1573 N N . MET A 1 196 ? 23.263 115.740 75.736 1.00 21.17 196 MET A N 1
ATOM 1574 C CA . MET A 1 196 ? 24.345 115.967 74.790 1.00 21.43 196 MET A CA 1
ATOM 1575 C C . MET A 1 196 ? 24.238 117.376 74.232 1.00 23.07 196 MET A C 1
ATOM 1576 O O . MET A 1 196 ? 25.249 118.042 73.981 1.00 21.70 196 MET A O 1
ATOM 1581 N N . LYS A 1 197 ? 23.004 117.832 74.041 1.00 22.21 197 LYS A N 1
ATOM 1582 C CA . LYS A 1 197 ? 22.779 119.172 73.526 1.00 24.36 197 LYS A CA 1
ATOM 1583 C C . LYS A 1 197 ? 23.226 120.209 74.549 1.00 23.90 197 LYS A C 1
ATOM 1584 O O . LYS A 1 197 ? 23.900 121.184 74.218 1.00 23.67 197 LYS A O 1
ATOM 1590 N N . GLU A 1 198 ? 22.844 119.977 75.797 1.00 25.30 198 GLU A N 1
ATOM 1591 C CA . GLU A 1 198 ? 23.155 120.869 76.911 1.00 25.25 198 GLU A CA 1
ATOM 1592 C C . GLU A 1 198 ? 24.644 120.999 77.245 1.00 26.00 198 GLU A C 1
ATOM 1593 O O . GLU A 1 198 ? 25.144 122.105 77.478 1.00 25.02 198 GLU A O 1
ATOM 1599 N N . ASN A 1 199 ? 25.351 119.876 77.276 1.00 23.47 199 ASN A N 1
ATOM 1600 C CA . ASN A 1 199 ? 26.772 119.889 77.610 1.00 24.37 199 ASN A CA 1
ATOM 1601 C C . ASN A 1 199 ? 27.455 118.714 76.927 1.00 23.15 199 ASN A C 1
ATOM 1602 O O . ASN A 1 199 ? 27.654 117.662 77.534 1.00 23.03 199 ASN A O 1
ATOM 1607 N N . PRO A 1 200 ? 27.826 118.883 75.654 1.00 23.09 200 PRO A N 1
ATOM 1608 C CA . PRO A 1 200 ? 28.482 117.811 74.901 1.00 24.10 200 PRO A CA 1
ATOM 1609 C C . PRO A 1 200 ? 29.779 117.299 75.511 1.00 25.02 200 PRO A C 1
ATOM 1610 O O . PRO A 1 200 ? 30.022 116.095 75.525 1.00 24.11 200 PRO A O 1
ATOM 1614 N N . LYS A 1 201 ? 30.606 118.200 76.031 1.00 24.46 201 LYS A N 1
ATOM 1615 C CA . LYS A 1 201 ? 31.870 117.772 76.625 1.00 26.33 201 LYS A CA 1
ATOM 1616 C C . LYS A 1 201 ? 31.623 116.782 77.764 1.00 25.01 201 LYS A C 1
ATOM 1617 O O . LYS A 1 201 ? 32.299 115.755 77.866 1.00 24.89 201 LYS A O 1
ATOM 1623 N N . ARG A 1 202 ? 30.644 117.093 78.608 1.00 24.09 202 ARG A N 1
ATOM 1624 C CA . ARG A 1 202 ? 30.288 116.240 79.735 1.00 24.05 202 ARG A CA 1
ATOM 1625 C C . ARG A 1 202 ? 29.874 114.837 79.282 1.00 24.87 202 ARG A C 1
ATOM 1626 O O . ARG A 1 202 ? 30.243 113.834 79.899 1.00 23.76 202 ARG A O 1
ATOM 1634 N N . GLU A 1 203 ? 29.097 114.768 78.206 1.00 23.63 203 GLU A N 1
ATOM 1635 C CA . GLU A 1 203 ? 28.629 113.477 77.723 1.00 23.20 203 GLU A CA 1
ATOM 1636 C C . GLU A 1 203 ? 29.745 112.722 77.017 1.00 23.16 203 GLU A C 1
ATOM 1637 O O . GLU A 1 203 ? 29.862 111.504 77.171 1.00 23.00 203 GLU A O 1
ATOM 1643 N N . ILE A 1 204 ? 30.568 113.436 76.257 1.00 22.50 204 ILE A N 1
ATOM 1644 C CA . ILE A 1 204 ? 31.682 112.798 75.561 1.00 23.81 204 ILE A CA 1
ATOM 1645 C C . ILE A 1 204 ? 32.637 112.175 76.583 1.00 25.10 204 ILE A C 1
ATOM 1646 O O . ILE A 1 204 ? 33.202 111.102 76.349 1.00 23.63 204 ILE A O 1
ATOM 1651 N N . GLN A 1 205 ? 32.811 112.845 77.716 1.00 25.00 205 GLN A N 1
ATOM 1652 C CA . GLN A 1 205 ? 33.676 112.331 78.769 1.00 26.08 205 GLN A CA 1
ATOM 1653 C C . GLN A 1 205 ? 33.101 111.020 79.298 1.00 26.88 205 GLN A C 1
ATOM 1654 O O . GLN A 1 205 ? 33.842 110.072 79.576 1.00 26.72 205 GLN A O 1
ATOM 1656 N N . LYS A 1 206 ? 31.779 110.962 79.446 1.00 26.13 206 LYS A N 1
ATOM 1657 C CA . LYS A 1 206 ? 31.139 109.745 79.934 1.00 26.14 206 LYS A CA 1
ATOM 1658 C C . LYS A 1 206 ? 31.363 108.596 78.953 1.00 25.49 206 LYS A C 1
ATOM 1659 O O . LYS A 1 206 ? 31.535 107.447 79.357 1.00 26.31 206 LYS A O 1
ATOM 1665 N N . ILE A 1 207 ? 31.348 108.906 77.662 1.00 23.53 207 ILE A N 1
ATOM 1666 C CA . ILE A 1 207 ? 31.547 107.878 76.647 1.00 23.64 207 ILE A CA 1
ATOM 1667 C C . ILE A 1 207 ? 32.988 107.368 76.723 1.00 24.73 207 ILE A C 1
ATOM 1668 O O . ILE A 1 207 ? 33.232 106.159 76.667 1.00 24.60 207 ILE A O 1
ATOM 1673 N N . LEU A 1 208 ? 33.933 108.294 76.860 1.00 24.63 208 LEU A N 1
ATOM 1674 C CA . LEU A 1 208 ? 35.345 107.937 76.954 1.00 26.01 208 LEU A CA 1
ATOM 1675 C C . LEU A 1 208 ? 35.581 106.967 78.106 1.00 26.21 208 LEU A C 1
ATOM 1676 O O . LEU A 1 208 ? 36.240 105.942 77.937 1.00 26.86 208 LEU A O 1
ATOM 1681 N N . GLU A 1 209 ? 35.041 107.289 79.276 1.00 26.70 209 GLU A N 1
ATOM 1682 C CA . GLU A 1 209 ? 35.203 106.430 80.437 1.00 27.62 209 GLU A CA 1
ATOM 1683 C C . GLU A 1 209 ? 34.550 105.064 80.211 1.00 27.93 209 GLU A C 1
ATOM 1684 O O . GLU A 1 209 ? 35.058 104.043 80.672 1.00 27.66 209 GLU A O 1
ATOM 1686 N N . PHE A 1 210 ? 33.422 105.043 79.505 1.00 26.15 210 PHE A N 1
ATOM 1687 C CA . PHE A 1 210 ? 32.717 103.787 79.246 1.00 25.31 210 PHE A CA 1
ATOM 1688 C C . PHE A 1 210 ? 33.482 102.842 78.326 1.00 24.93 210 PHE A C 1
ATOM 1689 O O . PHE A 1 210 ? 33.541 101.637 78.579 1.00 25.58 210 PHE A O 1
ATOM 1697 N N . VAL A 1 211 ? 34.057 103.383 77.256 1.00 26.41 211 VAL A N 1
ATOM 1698 C CA . VAL A 1 211 ? 34.803 102.566 76.306 1.00 28.93 211 VAL A CA 1
ATOM 1699 C C . VAL A 1 211 ? 36.253 102.336 76.742 1.00 31.48 211 VAL A C 1
ATOM 1700 O O . VAL A 1 211 ? 37.024 101.683 76.040 1.00 32.02 211 VAL A O 1
ATOM 1704 N N . GLY A 1 212 ? 36.618 102.890 77.894 1.00 33.15 212 GLY A N 1
ATOM 1705 C CA . GLY A 1 212 ? 37.959 102.710 78.421 1.00 36.98 212 GLY A CA 1
ATOM 1706 C C . GLY A 1 212 ? 39.106 103.430 77.735 1.00 39.80 212 GLY A C 1
ATOM 1707 O O . GLY A 1 212 ? 40.255 103.018 77.875 1.00 41.35 212 GLY A O 1
ATOM 1708 N N . HIS A 1 213 ? 38.813 104.497 77.000 1.00 41.50 213 HIS A N 1
ATOM 1709 C CA . HIS A 1 213 ? 39.852 105.262 76.314 1.00 43.66 213 HIS A CA 1
ATOM 1710 C C . HIS A 1 213 ? 40.110 106.564 77.058 1.00 44.24 213 HIS A C 1
ATOM 1711 O O . HIS A 1 213 ? 39.224 107.100 77.725 1.00 44.52 213 HIS A O 1
ATOM 1718 N N . SER A 1 214 ? 41.328 107.072 76.942 1.00 44.58 214 SER A N 1
ATOM 1719 C CA . SER A 1 214 ? 41.683 108.327 77.586 1.00 44.30 214 SER A CA 1
ATOM 1720 C C . SER A 1 214 ? 42.222 109.249 76.509 1.00 43.62 214 SER A C 1
ATOM 1721 O O . SER A 1 214 ? 43.007 108.832 75.657 1.00 44.04 214 SER A O 1
ATOM 1724 N N . LEU A 1 215 ? 41.786 110.499 76.535 1.00 42.40 215 LEU A N 1
ATOM 1725 C CA . LEU A 1 215 ? 42.246 111.478 75.568 1.00 42.12 215 LEU A CA 1
ATOM 1726 C C . LEU A 1 215 ? 42.516 112.798 76.280 1.00 42.10 215 LEU A C 1
ATOM 1727 O O . LEU A 1 215 ? 41.845 113.135 77.253 1.00 41.67 215 LEU A O 1
ATOM 1732 N N . PRO A 1 216 ? 43.522 113.555 75.817 1.00 42.45 216 PRO A N 1
ATOM 1733 C CA . PRO A 1 216 ? 43.810 114.835 76.474 1.00 42.36 216 PRO A CA 1
ATOM 1734 C C . PRO A 1 216 ? 42.664 115.839 76.290 1.00 41.89 216 PRO A C 1
ATOM 1735 O O . PRO A 1 216 ? 41.967 115.823 75.269 1.00 41.53 216 PRO A O 1
ATOM 1739 N N . GLU A 1 217 ? 42.470 116.696 77.290 1.00 40.40 217 GLU A N 1
ATOM 1740 C CA . GLU A 1 217 ? 41.411 117.700 77.264 1.00 40.29 217 GLU A CA 1
ATOM 1741 C C . GLU A 1 217 ? 41.370 118.489 75.958 1.00 39.55 217 GLU A C 1
ATOM 1742 O O . GLU A 1 217 ? 40.292 118.778 75.428 1.00 39.18 217 GLU A O 1
ATOM 1744 N N . GLU A 1 218 ? 42.542 118.835 75.440 1.00 38.25 218 GLU A N 1
ATOM 1745 C CA . GLU A 1 218 ? 42.627 119.592 74.201 1.00 37.16 218 GLU A CA 1
ATOM 1746 C C . GLU A 1 218 ? 41.924 118.846 73.073 1.00 36.36 218 GLU A C 1
ATOM 1747 O O . GLU A 1 218 ? 41.234 119.447 72.249 1.00 34.96 218 GLU A O 1
ATOM 1749 N N . THR A 1 219 ? 42.109 117.530 73.048 1.00 35.86 219 THR A N 1
ATOM 1750 C CA . THR A 1 219 ? 41.511 116.683 72.023 1.00 34.48 219 THR A CA 1
ATOM 1751 C C . THR A 1 219 ? 39.996 116.596 72.180 1.00 33.39 219 THR A C 1
ATOM 1752 O O . THR A 1 219 ? 39.266 116.555 71.188 1.00 32.56 219 THR A O 1
ATOM 1756 N N . VAL A 1 220 ? 39.525 116.561 73.422 1.00 30.53 220 VAL A N 1
ATOM 1757 C CA . VAL A 1 220 ? 38.092 116.505 73.670 1.00 32.19 220 VAL A CA 1
ATOM 1758 C C . VAL A 1 220 ? 37.438 117.809 73.194 1.00 32.15 220 VAL A C 1
ATOM 1759 O O . VAL A 1 220 ? 36.389 117.787 72.543 1.00 29.67 220 VAL A O 1
ATOM 1763 N N . ASP A 1 221 ? 38.066 118.942 73.509 1.00 30.38 221 ASP A N 1
ATOM 1764 C CA . ASP A 1 221 ? 37.539 120.236 73.087 1.00 31.30 221 ASP A CA 1
ATOM 1765 C C . ASP A 1 221 ? 37.431 120.258 71.570 1.00 29.68 221 ASP A C 1
ATOM 1766 O O . ASP A 1 221 ? 36.465 120.775 71.007 1.00 28.50 221 ASP A O 1
ATOM 1771 N N . PHE A 1 222 ? 38.442 119.691 70.922 1.00 29.70 222 PHE A N 1
ATOM 1772 C CA . PHE A 1 222 ? 38.506 119.609 69.469 1.00 29.00 222 PHE A CA 1
ATOM 1773 C C . PHE A 1 222 ? 37.353 118.757 68.942 1.00 28.76 222 PHE A C 1
ATOM 1774 O O . PHE A 1 222 ? 36.764 119.062 67.906 1.00 26.57 222 PHE A O 1
ATOM 1782 N N . MET A 1 223 ? 37.036 117.684 69.660 1.00 28.41 223 MET A N 1
ATOM 1783 C CA . MET A 1 223 ? 35.952 116.798 69.250 1.00 29.01 223 MET A CA 1
ATOM 1784 C C . MET A 1 223 ? 34.602 117.476 69.407 1.00 28.15 223 MET A C 1
ATOM 1785 O O . MET A 1 223 ? 33.721 117.308 68.566 1.00 28.60 223 MET A O 1
ATOM 1790 N N . VAL A 1 224 ? 34.441 118.238 70.486 1.00 27.63 224 VAL A N 1
ATOM 1791 C CA . VAL A 1 224 ? 33.194 118.947 70.731 1.00 27.42 224 VAL A CA 1
ATOM 1792 C C . VAL A 1 224 ? 32.896 119.864 69.556 1.00 29.31 224 VAL A C 1
ATOM 1793 O O . VAL A 1 224 ? 31.762 119.933 69.082 1.00 28.71 224 VAL A O 1
ATOM 1797 N N . GLN A 1 225 ? 33.921 120.556 69.074 1.00 29.03 225 GLN A N 1
ATOM 1798 C CA . GLN A 1 225 ? 33.743 121.467 67.956 1.00 30.57 225 GLN A CA 1
ATOM 1799 C C . GLN A 1 225 ? 33.412 120.754 66.650 1.00 29.18 225 GLN A C 1
ATOM 1800 O O . GLN A 1 225 ? 32.517 121.179 65.919 1.00 30.45 225 GLN A O 1
ATOM 1806 N N . HIS A 1 226 ? 34.119 119.672 66.352 1.00 27.53 226 HIS A N 1
ATOM 1807 C CA . HIS A 1 226 ? 33.861 118.959 65.111 1.00 29.76 226 HIS A CA 1
ATOM 1808 C C . HIS A 1 226 ? 32.657 118.021 65.087 1.00 28.02 226 HIS A C 1
ATOM 1809 O O . HIS A 1 226 ? 32.318 117.468 64.043 1.00 29.07 226 HIS A O 1
ATOM 1816 N N . THR A 1 227 ? 31.997 117.852 66.225 1.00 26.92 227 THR A N 1
ATOM 1817 C CA . THR A 1 227 ? 30.806 117.017 66.252 1.00 25.56 227 THR A CA 1
ATOM 1818 C C . THR A 1 227 ? 29.582 117.888 66.532 1.00 25.15 227 THR A C 1
ATOM 1819 O O . THR A 1 227 ? 28.515 117.382 66.872 1.00 24.93 227 THR A O 1
ATOM 1823 N N . SER A 1 228 ? 29.743 119.204 66.379 1.00 24.66 228 SER A N 1
ATOM 1824 C CA . SER A 1 228 ? 28.642 120.149 66.589 1.00 24.36 228 SER A CA 1
ATOM 1825 C C . SER A 1 228 ? 27.706 120.051 65.381 1.00 22.20 228 SER A C 1
ATOM 1826 O O . SER A 1 228 ? 28.132 119.638 64.304 1.00 22.03 228 SER A O 1
ATOM 1829 N N . PHE A 1 229 ? 26.446 120.446 65.550 1.00 21.80 229 PHE A N 1
ATOM 1830 C 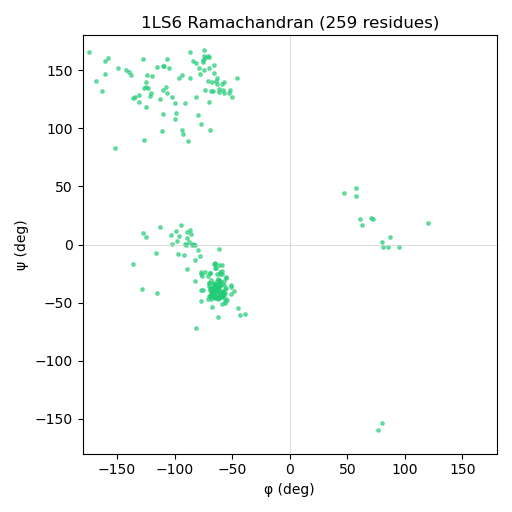CA . PHE A 1 229 ? 25.480 120.371 64.453 1.00 22.25 229 PHE A CA 1
ATOM 1831 C C . PHE A 1 229 ? 25.950 121.102 63.195 1.00 23.11 229 PHE A C 1
ATOM 1832 O O . PHE A 1 229 ? 25.880 120.561 62.089 1.00 21.41 229 PHE A O 1
ATOM 1840 N N . LYS A 1 230 ? 26.433 122.331 63.366 1.00 24.22 230 LYS A N 1
ATOM 1841 C CA . LYS A 1 230 ? 26.908 123.131 62.236 1.00 25.32 230 LYS A CA 1
ATOM 1842 C C . LYS A 1 230 ? 27.999 122.419 61.431 1.00 26.43 230 LYS A C 1
ATOM 1843 O O . LYS A 1 230 ? 27.961 122.394 60.198 1.00 26.95 230 LYS A O 1
ATOM 1845 N N . GLU A 1 231 ? 28.971 121.840 62.127 1.00 26.20 231 GLU A N 1
ATOM 1846 C CA . GLU A 1 231 ? 30.056 121.131 61.460 1.00 26.29 231 GLU A CA 1
ATOM 1847 C C . GLU A 1 231 ? 29.584 119.855 60.763 1.00 25.34 231 GLU A C 1
ATOM 1848 O O . GLU A 1 231 ? 29.987 119.568 59.640 1.00 23.07 231 GLU A O 1
ATOM 1854 N N . MET A 1 232 ? 28.732 119.079 61.428 1.00 23.75 232 MET A N 1
ATOM 1855 C CA . MET A 1 232 ? 28.265 117.840 60.824 1.00 22.34 232 MET A CA 1
ATOM 1856 C C . MET A 1 232 ? 27.305 118.057 59.661 1.00 22.69 232 MET A C 1
ATOM 1857 O O . MET A 1 232 ? 27.230 117.237 58.746 1.00 22.92 232 MET A O 1
ATOM 1862 N N . LYS A 1 233 ? 26.589 119.173 59.675 1.00 24.92 233 LYS A N 1
ATOM 1863 C CA . LYS A 1 233 ? 25.660 119.462 58.588 1.00 27.07 233 LYS A CA 1
ATOM 1864 C C . LYS A 1 233 ? 26.423 119.754 57.297 1.00 27.47 233 LYS A C 1
ATOM 1865 O O . LYS A 1 233 ? 25.938 119.471 56.206 1.00 27.22 233 LYS A O 1
ATOM 1871 N N . LYS A 1 234 ? 27.629 120.304 57.431 1.00 28.13 234 LYS A N 1
ATOM 1872 C CA . LYS A 1 234 ? 28.449 120.665 56.273 1.00 28.33 234 LYS A CA 1
ATOM 1873 C C . LYS A 1 234 ? 29.375 119.557 55.773 1.00 29.02 234 LYS A C 1
ATOM 1874 O O . LYS A 1 234 ? 29.817 119.575 54.622 1.00 29.16 234 LYS A O 1
ATOM 1876 N N . ASN A 1 235 ? 29.661 118.596 56.644 1.00 27.73 235 ASN A N 1
ATOM 1877 C CA . ASN A 1 235 ? 30.548 117.481 56.339 1.00 26.94 235 ASN A CA 1
ATOM 1878 C C . ASN A 1 235 ? 29.834 116.404 55.527 1.00 25.82 235 ASN A C 1
ATOM 1879 O O . ASN A 1 235 ? 28.953 115.722 56.038 1.00 26.67 235 ASN A O 1
ATOM 1884 N N . PRO A 1 236 ? 30.223 116.227 54.251 1.00 25.43 236 PRO A N 1
ATOM 1885 C CA . PRO A 1 236 ? 29.617 115.228 53.362 1.00 25.34 236 PRO A CA 1
ATOM 1886 C C . PRO A 1 236 ? 29.786 113.800 53.860 1.00 23.80 236 PRO A C 1
ATOM 1887 O O . PRO A 1 236 ? 29.093 112.896 53.409 1.00 23.92 236 PRO A O 1
ATOM 1891 N N . MET A 1 237 ? 30.722 113.593 54.777 1.00 23.64 237 MET A N 1
ATOM 1892 C CA . MET A 1 237 ? 30.943 112.256 55.299 1.00 23.73 237 MET A CA 1
ATOM 1893 C C . MET A 1 237 ? 29.991 111.945 56.452 1.00 24.20 237 MET A C 1
ATOM 1894 O O . MET A 1 237 ? 30.030 110.846 57.008 1.00 25.29 237 MET A O 1
ATOM 1899 N N . THR A 1 238 ? 29.132 112.901 56.809 1.00 22.87 238 THR A N 1
ATOM 1900 C CA . THR A 1 238 ? 28.161 112.665 57.876 1.00 22.64 238 THR A CA 1
ATOM 1901 C C . THR A 1 238 ? 26.735 113.157 57.584 1.00 22.87 238 THR A C 1
ATOM 1902 O O . THR A 1 238 ? 25.788 112.726 58.240 1.00 21.31 238 THR A O 1
ATOM 1906 N N . ASN A 1 239 ? 26.568 114.034 56.597 1.00 21.57 239 ASN A N 1
ATOM 1907 C CA . ASN A 1 239 ? 25.243 114.569 56.317 1.00 21.10 239 ASN A CA 1
ATOM 1908 C C . ASN A 1 239 ? 24.379 113.793 55.330 1.00 20.88 239 ASN A C 1
ATOM 1909 O O . ASN A 1 239 ? 23.291 114.243 54.970 1.00 21.98 239 ASN A O 1
ATOM 1914 N N . TYR A 1 240 ? 24.860 112.629 54.901 1.00 21.05 240 TYR A N 1
ATOM 1915 C CA . TYR A 1 240 ? 24.118 111.768 53.986 1.00 21.66 240 TYR A CA 1
ATOM 1916 C C . TYR A 1 240 ? 23.812 112.341 52.597 1.00 23.62 240 TYR A C 1
ATOM 1917 O O . TYR A 1 240 ? 22.961 111.811 51.889 1.00 24.28 240 TYR A O 1
ATOM 1926 N N . THR A 1 241 ? 24.493 113.403 52.185 1.00 25.01 241 THR A N 1
ATOM 1927 C CA . THR A 1 241 ? 24.206 113.964 50.867 1.00 26.26 241 THR A CA 1
ATOM 1928 C C . THR A 1 241 ? 24.827 113.177 49.718 1.00 27.57 241 THR A C 1
ATOM 1929 O O . THR A 1 241 ? 24.501 113.422 48.561 1.00 29.05 241 THR A O 1
ATOM 1933 N N . THR A 1 242 ? 25.706 112.227 50.017 1.00 27.25 242 THR A N 1
ATOM 1934 C CA . THR A 1 242 ? 26.334 111.461 48.939 1.00 28.53 242 THR A CA 1
ATOM 1935 C C . THR A 1 242 ? 25.538 110.233 48.506 1.00 29.00 242 THR A C 1
ATOM 1936 O O . THR A 1 242 ? 25.980 109.479 47.643 1.00 29.45 242 THR A O 1
ATOM 1940 N N . VAL A 1 243 ? 24.367 110.025 49.098 1.00 29.18 243 VAL A N 1
ATOM 1941 C CA . VAL A 1 243 ? 23.537 108.879 48.727 1.00 28.93 243 VAL A CA 1
ATOM 1942 C C . VAL A 1 243 ? 22.701 109.229 47.500 1.00 28.37 243 VAL A C 1
ATOM 1943 O O . VAL A 1 243 ? 22.465 110.401 47.221 1.00 27.61 243 VAL A O 1
ATOM 1947 N N . PRO A 1 244 ? 22.243 108.214 46.752 1.00 28.16 244 PRO A N 1
ATOM 1948 C CA . PRO A 1 244 ? 21.429 108.446 45.552 1.00 28.69 244 PRO A CA 1
ATOM 1949 C C . PRO A 1 244 ? 20.142 109.220 45.853 1.00 28.44 244 PRO A C 1
ATOM 1950 O O . PRO A 1 244 ? 19.467 108.957 46.850 1.00 26.71 244 PRO A O 1
ATOM 1954 N N . GLN A 1 245 ? 19.805 110.167 44.982 1.00 29.29 245 GLN A N 1
ATOM 1955 C CA . GLN A 1 245 ? 18.599 110.978 45.143 1.00 29.97 245 GLN A CA 1
ATOM 1956 C C . GLN A 1 245 ? 17.338 110.119 45.191 1.00 29.25 245 GLN A C 1
ATOM 1957 O O . GLN A 1 245 ? 16.368 110.470 45.853 1.00 29.36 245 GLN A O 1
ATOM 1959 N N A GLU A 1 246 ? 17.348 108.999 44.475 0.50 29.60 246 GLU A N 1
ATOM 1960 N N B GLU A 1 246 ? 17.368 108.993 44.486 0.50 29.33 246 GLU A N 1
ATOM 1961 C CA A GLU A 1 246 ? 16.196 108.104 44.456 0.50 30.38 246 GLU A CA 1
ATOM 1962 C CA B GLU A 1 246 ? 16.238 108.072 44.440 0.50 29.88 246 GLU A CA 1
ATOM 1963 C C A GLU A 1 246 ? 15.990 107.460 45.825 0.50 30.10 246 GLU A C 1
ATOM 1964 C C B GLU A 1 246 ? 15.990 107.486 45.827 0.50 29.79 246 GLU A C 1
ATOM 1965 O O A GLU A 1 246 ? 14.901 106.978 46.136 0.50 30.50 246 GLU A O 1
ATOM 1966 O O B GLU A 1 246 ? 14.875 107.079 46.153 0.50 30.16 246 GLU A O 1
ATOM 1977 N N . PHE A 1 247 ? 17.046 107.456 46.633 1.00 29.31 247 PHE A N 1
ATOM 1978 C CA . PHE A 1 247 ? 17.004 106.891 47.982 1.00 28.75 247 PHE A CA 1
ATOM 1979 C C . PHE A 1 247 ? 16.663 107.947 49.041 1.00 27.17 247 PHE A C 1
ATOM 1980 O O . PHE A 1 247 ? 15.793 107.736 49.886 1.00 25.53 247 PHE A O 1
ATOM 1988 N N . MET A 1 248 ? 17.369 109.071 49.004 1.00 25.15 248 MET A N 1
ATOM 1989 C CA . MET A 1 248 ? 17.124 110.167 49.936 1.00 23.99 248 MET A CA 1
ATOM 1990 C C . MET A 1 248 ? 17.153 111.471 49.153 1.00 24.89 248 MET A C 1
ATOM 1991 O O . MET A 1 248 ? 18.127 111.757 48.457 1.00 25.27 248 MET A O 1
ATOM 1996 N N . ASP A 1 249 ? 16.095 112.263 49.272 1.00 24.65 249 ASP A N 1
ATOM 1997 C CA . ASP A 1 249 ? 16.021 113.533 48.558 1.00 24.36 249 ASP A CA 1
ATOM 1998 C C . ASP A 1 249 ? 16.110 114.677 49.553 1.00 22.67 249 ASP A C 1
ATOM 1999 O O . ASP A 1 249 ? 15.117 115.058 50.166 1.00 22.04 249 ASP A O 1
ATOM 2004 N N . HIS A 1 250 ? 17.309 115.222 49.702 1.00 22.80 250 HIS A N 1
ATOM 2005 C CA . HIS A 1 250 ? 17.554 116.313 50.635 1.00 25.29 250 HIS A CA 1
ATOM 2006 C C . HIS A 1 250 ? 16.819 117.609 50.293 1.00 26.03 250 HIS A C 1
ATOM 2007 O O . HIS A 1 250 ? 16.696 118.491 51.139 1.00 26.40 250 HIS A O 1
ATOM 2014 N N . SER A 1 251 ? 16.316 117.729 49.069 1.00 28.07 25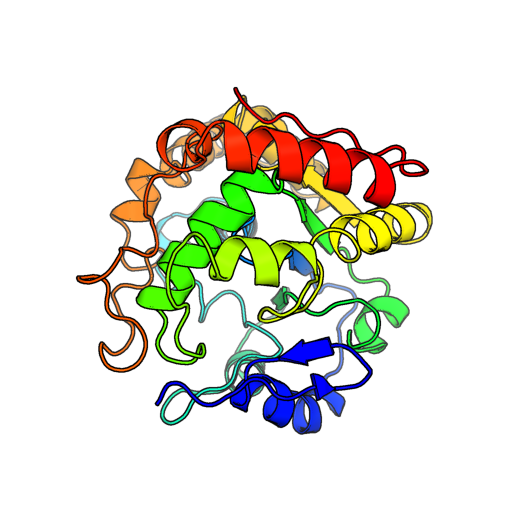1 SER A N 1
ATOM 2015 C CA . SER A 1 251 ? 15.581 118.943 48.714 1.00 30.08 251 SER A CA 1
ATOM 2016 C C . SER A 1 251 ? 14.207 118.916 49.387 1.00 29.74 251 SER A C 1
ATOM 2017 O O . SER A 1 251 ? 13.597 119.963 49.606 1.00 30.33 251 SER A O 1
ATOM 2020 N N . ILE A 1 252 ? 13.721 117.722 49.723 1.00 29.06 252 ILE A N 1
ATOM 2021 C CA . ILE A 1 252 ? 12.430 117.605 50.404 1.00 29.99 252 ILE A CA 1
ATOM 2022 C C . ILE A 1 252 ? 12.663 117.984 51.865 1.00 28.91 252 ILE A C 1
ATOM 2023 O O . ILE A 1 252 ? 11.927 118.787 52.436 1.00 29.83 252 ILE A O 1
ATOM 2028 N N . SER A 1 253 ? 13.704 117.403 52.460 1.00 26.74 253 SER A N 1
ATOM 2029 C CA . SER A 1 253 ? 14.083 117.705 53.838 1.00 25.10 253 SER A CA 1
ATOM 2030 C C . SER A 1 253 ? 15.524 117.211 54.045 1.00 23.10 253 SER A C 1
ATOM 2031 O O . SER A 1 253 ? 15.855 116.089 53.674 1.00 23.47 253 SER A O 1
ATOM 2034 N N . PRO A 1 254 ? 16.399 118.043 54.629 1.00 22.67 254 PRO A N 1
ATOM 2035 C CA . PRO A 1 254 ? 17.787 117.611 54.841 1.00 21.50 254 PRO A CA 1
ATOM 2036 C C . PRO A 1 254 ? 17.864 116.620 55.991 1.00 21.59 254 PRO A C 1
ATOM 2037 O O . PRO A 1 254 ? 17.065 116.703 56.923 1.00 21.94 254 PRO A O 1
ATOM 2041 N N . PHE A 1 255 ? 18.832 115.711 55.936 1.00 20.19 255 PHE A N 1
ATOM 2042 C CA . PHE A 1 255 ? 19.003 114.736 57.005 1.00 21.95 255 PHE A CA 1
ATOM 2043 C C . PHE A 1 255 ? 19.378 115.526 58.259 1.00 22.11 255 PHE A C 1
ATOM 2044 O O . PHE A 1 255 ? 18.839 115.292 59.340 1.00 19.15 255 PHE A O 1
ATOM 2052 N N . MET A 1 256 ? 20.315 116.456 58.102 1.00 20.13 256 MET A N 1
ATOM 2053 C CA . MET A 1 256 ? 20.733 117.316 59.202 1.00 22.07 256 MET A CA 1
ATOM 2054 C C . MET A 1 256 ? 19.747 118.457 59.061 1.00 22.55 256 MET A C 1
ATOM 2055 O O . MET A 1 256 ? 20.011 119.439 58.357 1.00 21.93 256 MET A O 1
ATOM 2060 N N . ARG A 1 257 ? 18.607 118.305 59.727 1.00 21.99 257 ARG A N 1
ATOM 2061 C CA . ARG A 1 257 ? 17.513 119.265 59.642 1.00 22.65 257 ARG A CA 1
ATOM 2062 C C . ARG A 1 257 ? 17.632 120.509 60.519 1.00 22.89 257 ARG A C 1
ATOM 2063 O O . ARG A 1 257 ? 17.849 121.609 60.006 1.00 24.35 257 ARG A O 1
ATOM 2071 N N . LYS A 1 258 ? 17.478 120.353 61.829 1.00 21.03 258 LYS A N 1
ATOM 2072 C CA . LYS A 1 258 ? 17.573 121.494 62.736 1.00 22.71 258 LYS A CA 1
ATOM 2073 C C . LYS A 1 258 ? 18.538 121.287 63.892 1.00 22.25 258 LYS A C 1
ATOM 2074 O O . LYS A 1 258 ? 19.226 122.221 64.311 1.00 18.98 258 LYS A O 1
ATOM 2080 N N . GLY A 1 259 ? 18.560 120.066 64.421 1.00 21.47 259 GLY A N 1
ATOM 2081 C CA . GLY A 1 259 ? 19.455 119.734 65.513 1.00 21.54 259 GLY A CA 1
ATOM 2082 C C . GLY A 1 259 ? 19.228 120.432 66.838 1.00 23.58 259 GLY A C 1
ATOM 2083 O O . GLY A 1 259 ? 20.184 120.713 67.566 1.00 22.32 259 GLY A O 1
ATOM 2084 N N A MET A 1 260 ? 17.970 120.709 67.159 0.50 23.40 260 MET A N 1
ATOM 2085 N N B MET A 1 260 ? 17.975 120.712 67.171 0.50 24.17 260 MET A N 1
ATOM 2086 C CA A MET A 1 260 ? 17.635 121.385 68.406 0.50 24.82 260 MET A CA 1
ATOM 2087 C CA B MET A 1 260 ? 17.688 121.368 68.435 0.50 26.05 260 MET A CA 1
ATOM 2088 C C A MET A 1 260 ? 16.686 120.565 69.270 0.50 24.69 260 MET A C 1
ATOM 2089 C C B MET A 1 260 ? 16.662 120.610 69.264 0.50 25.58 260 MET A C 1
ATOM 2090 O O A MET A 1 260 ? 15.952 119.708 68.772 0.50 24.87 260 MET A O 1
ATOM 2091 O O B MET A 1 260 ? 15.851 119.846 68.738 0.50 25.73 260 MET A O 1
ATOM 2100 N N . ALA A 1 261 ? 16.716 120.832 70.571 1.00 24.02 261 ALA A N 1
ATOM 2101 C CA . ALA A 1 261 ? 15.814 120.187 71.505 1.00 23.12 261 ALA A CA 1
ATOM 2102 C C . ALA A 1 261 ? 14.703 121.230 71.674 1.00 24.30 261 ALA A C 1
ATOM 2103 O O . ALA A 1 261 ? 14.987 122.428 71.780 1.00 25.53 261 ALA A O 1
ATOM 2105 N N . GLY A 1 262 ? 13.448 120.796 71.661 1.00 24.03 262 GLY A N 1
ATOM 2106 C CA . GLY A 1 262 ? 12.355 121.740 71.824 1.00 24.33 262 GLY A CA 1
ATOM 2107 C C . GLY A 1 262 ? 11.730 122.263 70.540 1.00 25.54 262 GLY A C 1
ATOM 2108 O O . GLY A 1 262 ? 10.771 123.041 70.591 1.00 25.00 262 GLY A O 1
ATOM 2109 N N . ASP A 1 263 ? 12.256 121.844 69.390 1.00 23.89 263 ASP A N 1
ATOM 2110 C CA . ASP A 1 263 ? 11.717 122.269 68.095 1.00 23.30 263 ASP A CA 1
ATOM 2111 C C . ASP A 1 263 ? 10.253 121.838 67.917 1.00 23.10 263 ASP A C 1
ATOM 2112 O O . ASP A 1 263 ? 9.507 122.463 67.164 1.00 19.42 263 ASP A O 1
ATOM 2117 N N . TRP A 1 264 ? 9.845 120.771 68.606 1.00 19.59 264 TRP A N 1
ATOM 2118 C CA . TRP A 1 264 ? 8.483 120.255 68.471 1.00 18.91 264 TRP A CA 1
ATOM 2119 C C . TRP A 1 264 ? 7.389 121.276 68.751 1.00 19.22 264 TRP A C 1
ATOM 2120 O O . TRP A 1 264 ? 6.282 121.162 68.217 1.00 16.49 264 TRP A O 1
ATOM 2131 N N . LYS A 1 265 ? 7.690 122.261 69.592 1.00 20.08 265 LYS A N 1
ATOM 2132 C CA . LYS A 1 265 ? 6.706 123.276 69.950 1.00 21.04 265 LYS A CA 1
ATOM 2133 C C . LYS A 1 265 ? 6.150 124.076 68.782 1.00 20.62 265 LYS A C 1
ATOM 2134 O O . LYS A 1 265 ? 5.035 124.596 68.873 1.00 20.08 265 LYS A O 1
ATOM 2140 N N . THR A 1 266 ? 6.905 124.186 67.692 1.00 20.04 266 THR A N 1
ATOM 2141 C CA . THR A 1 266 ? 6.414 124.947 66.545 1.00 21.98 266 THR A CA 1
ATOM 2142 C C . THR A 1 266 ? 5.651 124.098 65.539 1.00 21.38 266 THR A C 1
ATOM 2143 O O . THR A 1 266 ? 5.205 124.616 64.513 1.00 20.93 266 THR A O 1
ATOM 2147 N N . THR A 1 267 ? 5.508 122.801 65.822 1.00 20.24 267 THR A N 1
ATOM 2148 C CA . THR A 1 267 ? 4.754 121.895 64.945 1.00 19.80 267 THR A CA 1
ATOM 2149 C C . THR A 1 267 ? 3.496 121.347 65.641 1.00 20.08 267 THR A C 1
ATOM 2150 O O . THR A 1 267 ? 2.431 121.247 65.029 1.00 21.34 267 THR A O 1
ATOM 2154 N N . PHE A 1 268 ? 3.618 120.981 66.913 1.00 19.02 268 PHE A N 1
ATOM 2155 C CA . PHE A 1 268 ? 2.469 120.465 67.668 1.00 18.41 268 PHE A CA 1
ATOM 2156 C C . PHE A 1 268 ? 1.438 121.578 67.906 1.00 18.61 268 PHE A C 1
ATOM 2157 O O . PHE A 1 268 ? 1.801 122.674 68.329 1.00 16.00 268 PHE A O 1
ATOM 2165 N N . THR A 1 269 ? 0.163 121.305 67.636 1.00 18.84 269 THR A N 1
ATOM 2166 C CA . THR A 1 269 ? -0.871 122.291 67.929 1.00 19.59 269 THR A CA 1
ATOM 2167 C C . THR A 1 269 ? -1.225 122.021 69.386 1.00 20.16 269 THR A C 1
ATOM 2168 O O . THR A 1 269 ? -0.865 120.976 69.936 1.00 19.73 269 THR A O 1
ATOM 2172 N N . VAL A 1 270 ? -1.931 122.947 70.019 1.00 19.20 270 VAL A N 1
ATOM 2173 C CA . VAL A 1 270 ? -2.304 122.771 71.417 1.00 17.82 270 VAL A CA 1
ATOM 2174 C C . VAL A 1 270 ? -3.163 121.522 71.628 1.00 19.21 270 VAL A C 1
ATOM 2175 O O . VAL A 1 270 ? -2.959 120.772 72.592 1.00 18.25 270 VAL A O 1
ATOM 2179 N N . ALA A 1 271 ? -4.116 121.301 70.724 1.00 17.68 271 ALA A N 1
ATOM 2180 C CA . ALA A 1 271 ? -4.990 120.138 70.795 1.00 17.86 271 ALA A CA 1
ATOM 2181 C C . ALA A 1 271 ? -4.164 118.843 70.709 1.00 17.78 271 ALA A C 1
ATOM 2182 O O . ALA A 1 271 ? -4.439 117.873 71.409 1.00 16.60 271 ALA A O 1
ATOM 2184 N N . GLN A 1 272 ? -3.152 118.829 69.850 1.00 18.25 272 GLN A N 1
ATOM 2185 C CA . GLN A 1 272 ? -2.316 117.630 69.711 1.00 18.33 272 GLN A CA 1
ATOM 2186 C C . GLN A 1 272 ? -1.465 117.423 70.945 1.00 18.93 272 GLN A C 1
ATOM 2187 O O . GLN A 1 272 ? -1.222 116.290 71.368 1.00 19.00 272 GLN A O 1
ATOM 2193 N N . ASN A 1 273 ? -1.020 118.523 71.535 1.00 18.05 273 ASN A N 1
ATOM 2194 C CA . ASN A 1 273 ? -0.183 118.439 72.713 1.00 20.14 273 ASN A CA 1
ATOM 2195 C C . ASN A 1 273 ? -0.956 117.866 73.896 1.00 21.11 273 ASN A C 1
ATOM 2196 O O . ASN A 1 273 ? -0.434 117.030 74.638 1.00 18.86 273 ASN A O 1
ATOM 2201 N N . GLU A 1 274 ? -2.203 118.304 74.071 1.00 20.30 274 GLU A N 1
ATOM 2202 C CA . GLU A 1 274 ? -3.026 117.798 75.167 1.00 21.43 274 GLU A CA 1
ATOM 2203 C C . GLU A 1 274 ? -3.321 116.304 75.003 1.00 20.72 274 GLU A C 1
ATOM 2204 O O . GLU A 1 274 ? -3.248 115.529 75.963 1.00 20.91 274 GLU A O 1
ATOM 2210 N N . ARG A 1 275 ? -3.650 115.896 73.787 1.00 19.68 275 ARG A N 1
ATOM 2211 C CA . ARG A 1 275 ? -3.925 114.487 73.532 1.00 20.95 275 ARG A CA 1
ATOM 2212 C C . ARG A 1 275 ? -2.654 113.655 73.743 1.00 20.48 275 ARG A C 1
ATOM 2213 O O . ARG A 1 275 ? -2.684 112.608 74.395 1.00 19.24 275 ARG A O 1
ATOM 2221 N N . PHE A 1 276 ? -1.535 114.129 73.199 1.00 18.80 276 PHE A N 1
ATOM 2222 C CA . PHE A 1 276 ? -0.264 113.418 73.324 1.00 19.27 276 PHE A CA 1
ATOM 2223 C C . PHE A 1 276 ? 0.178 113.261 74.777 1.00 19.55 276 PHE A C 1
ATOM 2224 O O . PHE A 1 276 ? 0.607 112.179 75.183 1.00 18.47 276 PHE A O 1
ATOM 2232 N N . ASP A 1 277 ? 0.072 114.329 75.566 1.00 18.99 277 ASP A N 1
ATOM 2233 C CA . ASP A 1 277 ? 0.476 114.264 76.969 1.00 21.49 277 ASP A CA 1
ATOM 2234 C C . ASP A 1 277 ? -0.353 113.281 77.800 1.00 22.37 277 ASP A C 1
ATOM 2235 O O . ASP A 1 277 ? 0.179 112.614 78.684 1.00 23.09 277 ASP A O 1
ATOM 2240 N N . ALA A 1 278 ? -1.653 113.212 77.532 1.00 22.27 278 ALA A N 1
ATOM 2241 C CA . ALA A 1 278 ? -2.538 112.313 78.272 1.00 23.22 278 ALA A CA 1
ATOM 2242 C C . ALA A 1 278 ? -2.206 110.861 77.935 1.00 24.02 278 ALA A C 1
ATOM 2243 O O . ALA A 1 278 ? -2.206 109.986 78.806 1.00 24.59 278 ALA A O 1
ATOM 2245 N N . ASP A 1 279 ? -1.923 110.610 76.662 1.00 23.20 279 ASP A N 1
ATOM 2246 C CA . ASP A 1 279 ? -1.569 109.275 76.203 1.00 23.80 279 ASP A CA 1
ATOM 2247 C C . ASP A 1 279 ? -0.202 108.888 76.787 1.00 24.04 279 ASP A C 1
ATOM 2248 O O . ASP A 1 279 ? 0.002 107.761 77.260 1.00 23.47 279 ASP A O 1
ATOM 2253 N N . TYR A 1 280 ? 0.726 109.839 76.766 1.00 23.04 280 TYR A N 1
ATOM 2254 C CA . TYR A 1 280 ? 2.078 109.616 77.277 1.00 23.65 280 TYR A CA 1
ATOM 2255 C C . TYR A 1 280 ? 2.077 109.236 78.758 1.00 24.09 280 TYR A C 1
ATOM 2256 O O . TYR A 1 280 ? 2.802 108.331 79.181 1.00 21.33 280 TYR A O 1
ATOM 2265 N N . ALA A 1 281 ? 1.254 109.925 79.541 1.00 25.48 281 ALA A N 1
ATOM 2266 C CA . ALA A 1 281 ? 1.154 109.655 80.968 1.00 27.79 281 ALA A CA 1
ATOM 2267 C C . ALA A 1 281 ? 0.796 108.196 81.222 1.00 29.22 281 ALA A C 1
ATOM 2268 O O . ALA A 1 281 ? 1.351 107.560 82.124 1.00 31.28 281 ALA A O 1
ATOM 2270 N N . GLU A 1 282 ? -0.125 107.659 80.428 1.00 30.28 282 GLU A N 1
ATOM 2271 C CA . GLU A 1 282 ? -0.528 106.270 80.597 1.00 32.43 282 GLU A CA 1
ATOM 2272 C C . GLU A 1 282 ? 0.592 105.314 80.233 1.00 32.09 282 GLU A C 1
ATOM 2273 O O . GLU A 1 282 ? 0.974 104.458 81.024 1.00 31.60 282 GLU A O 1
ATOM 2279 N N . LYS A 1 283 ? 1.129 105.474 79.034 1.00 31.15 283 LYS A N 1
ATOM 2280 C CA . LYS A 1 283 ? 2.187 104.598 78.563 1.00 31.13 283 LYS A CA 1
ATOM 2281 C C . LYS A 1 283 ? 3.476 104.607 79.376 1.00 30.50 283 LYS A C 1
ATOM 2282 O O . LYS A 1 283 ? 4.152 103.589 79.463 1.00 30.43 283 LYS A O 1
ATOM 2288 N N . MET A 1 284 ? 3.809 105.736 79.988 1.00 29.87 284 MET A N 1
ATOM 2289 C CA . MET A 1 284 ? 5.047 105.837 80.760 1.00 33.31 284 MET A CA 1
ATOM 2290 C C . MET A 1 284 ? 4.857 105.775 82.280 1.00 35.72 284 MET A C 1
ATOM 2291 O O . MET A 1 284 ? 5.806 105.975 83.042 1.00 36.72 284 MET A O 1
ATOM 2296 N N . ALA A 1 285 ? 3.637 105.479 82.714 1.00 37.65 285 ALA A N 1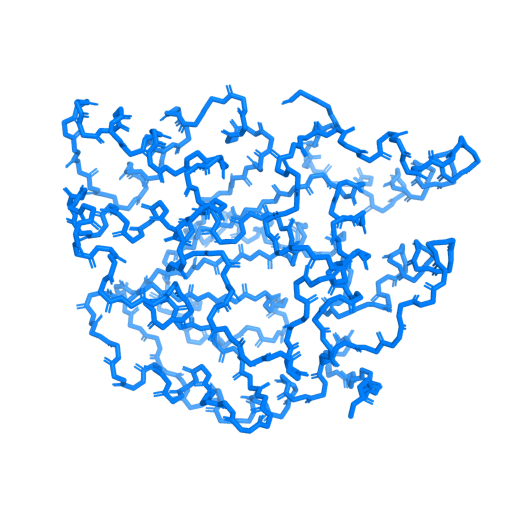
ATOM 2297 C CA . ALA A 1 285 ? 3.308 105.414 84.136 1.00 40.26 285 ALA A CA 1
ATOM 2298 C C . ALA A 1 285 ? 4.312 104.704 85.053 1.00 41.56 285 ALA A C 1
ATOM 2299 O O . ALA A 1 285 ? 4.856 105.317 85.970 1.00 43.84 285 ALA A O 1
ATOM 2301 N N . GLY A 1 286 ? 4.559 103.421 84.815 1.00 42.32 286 GLY A N 1
ATOM 2302 C CA . GLY A 1 286 ? 5.464 102.685 85.685 1.00 43.27 286 GLY A CA 1
ATOM 2303 C C . GLY A 1 286 ? 6.950 102.732 85.383 1.00 43.25 286 GLY A C 1
ATOM 2304 O O . GLY A 1 286 ? 7.729 101.963 85.953 1.00 44.08 286 GLY A O 1
ATOM 2305 N N . CYS A 1 287 ? 7.355 103.634 84.500 1.00 42.21 287 CYS A N 1
ATOM 2306 C CA . CYS A 1 287 ? 8.757 103.746 84.130 1.00 41.22 287 CYS A CA 1
ATOM 2307 C C . CYS A 1 287 ? 9.457 104.831 84.944 1.00 38.90 287 CYS A C 1
ATOM 2308 O O . CYS A 1 287 ? 8.865 105.864 85.246 1.00 39.02 287 CYS A O 1
ATOM 2311 N N . SER A 1 288 ? 10.714 104.593 85.301 1.00 36.65 288 SER A N 1
ATOM 2312 C CA . SER A 1 288 ? 11.473 105.572 86.069 1.00 36.61 288 SER A CA 1
ATOM 2313 C C . SER A 1 288 ? 12.229 106.546 85.158 1.00 35.62 288 SER A C 1
ATOM 2314 O O . SER A 1 288 ? 12.923 107.440 85.638 1.00 34.64 288 SER A O 1
ATOM 2317 N N . LEU A 1 289 ? 12.093 106.368 83.845 1.00 34.03 289 LEU A N 1
ATOM 2318 C CA . LEU A 1 289 ? 12.745 107.246 82.873 1.00 33.89 289 LEU A CA 1
ATOM 2319 C C . LEU A 1 289 ? 12.151 108.643 82.925 1.00 34.24 289 LEU A C 1
ATOM 2320 O O . LEU A 1 289 ? 10.936 108.808 83.048 1.00 34.16 289 LEU A O 1
ATOM 2325 N N . SER A 1 290 ? 13.008 109.648 82.814 1.00 34.12 290 SER A N 1
ATOM 2326 C CA . SER A 1 290 ? 12.557 111.032 82.837 1.00 35.41 290 SER A CA 1
ATOM 2327 C C . SER A 1 290 ? 13.187 111.776 81.663 1.00 34.68 290 SER A C 1
ATOM 2328 O O . SER A 1 290 ? 14.417 111.813 81.522 1.00 35.77 290 SER A O 1
ATOM 2331 N N . PHE A 1 291 ? 12.341 112.351 80.814 1.00 30.48 291 PHE A N 1
ATOM 2332 C CA . PHE A 1 291 ? 12.807 113.089 79.647 1.00 27.95 291 PHE A CA 1
ATOM 2333 C C . PHE A 1 291 ? 12.563 114.577 79.808 1.00 27.85 291 PHE A C 1
ATOM 2334 O O . PHE A 1 291 ? 11.659 114.991 80.533 1.00 26.32 291 PHE A O 1
ATOM 2342 N N . ARG A 1 292 ? 13.385 115.369 79.129 1.00 27.15 292 ARG A N 1
ATOM 2343 C CA . ARG A 1 292 ? 13.252 116.819 79.124 1.00 28.16 292 ARG A CA 1
ATOM 2344 C C . ARG A 1 292 ? 12.790 117.143 77.704 1.00 28.66 292 ARG A C 1
ATOM 2345 O O . ARG A 1 292 ? 13.344 116.620 76.735 1.00 26.08 292 ARG A O 1
ATOM 2353 N N . SER A 1 293 ? 11.767 117.986 77.587 1.00 29.72 293 SER A N 1
ATOM 2354 C CA . SER A 1 293 ? 11.204 118.362 76.288 1.00 30.16 293 SER A CA 1
ATOM 2355 C C . SER A 1 293 ? 11.738 119.677 75.742 1.00 29.88 293 SER A C 1
ATOM 2356 O O . SER A 1 293 ? 11.455 120.039 74.603 1.00 28.10 293 SER A O 1
ATOM 2359 N N . GLU A 1 294 ? 12.499 120.393 76.559 1.00 31.58 294 GLU A N 1
ATOM 2360 C CA . GLU A 1 294 ? 13.069 121.672 76.153 1.00 34.43 294 GLU A CA 1
ATOM 2361 C C . GLU A 1 294 ? 14.386 121.843 76.895 1.00 35.72 294 GLU A C 1
ATOM 2362 O O . GLU A 1 294 ? 14.550 121.301 77.988 1.00 35.95 294 GLU A O 1
ATOM 2364 N N . LEU A 1 295 ? 15.315 122.587 76.297 1.00 38.20 295 LEU A N 1
ATOM 2365 C CA . LEU A 1 295 ? 16.636 122.814 76.881 1.00 41.29 295 LEU A CA 1
ATOM 2366 C C . LEU A 1 295 ? 17.524 121.572 76.768 1.00 42.98 295 LEU A C 1
ATOM 2367 O O . LEU A 1 295 ? 18.536 121.574 76.058 1.00 44.42 295 LEU A O 1
#

Secondary structure (DSSP, 8-state):
--PPPEEETTEEE-HHHHHHHHHHTT----TT-EEEEESTTSSHHHHHHHHHHHHTTT-HHHHTTS-HHHHS-BTT--BTTB--HHHHHHTPPSSPEEEE---TTTS-HHHHHTT-EEEEEE--HHHHHHHHHHHHHHBTTSPP---HHHHHHHHHHT-STT--HHHHHHHHHHHTTTS-EEEEEHHHHHH-HHHHHHHHHHHHT----HHHHHHHHHHTSHHHHHH-TTTS-TTS-TTTB-TTT--SS----SSGGGGTS-HHHHHHHHHHHHHHTTT------S--

InterPro domains:
  IPR000863 Sulfotransferase domain [PF00685] (38-287)
  IPR027417 P-loop containing nucleoside triphosphate hydrolase [G3DSA:3.40.50.300] (1-295)
  IPR027417 P-loop containing nucleoside triphosphate hydrolase [SSF52540] (9-293)

Organism: Homo sapiens (NCBI:txid9606)

CATH classification: 3.40.50.300

Nearest PDB structures (foldseek):
  1z28-assembly1_A-2  TM=9.991E-01  e=4.831E-57  Homo sapiens
  4gra-assembly2_B  TM=1.002E+00  e=1.736E-56  Homo sapiens
  3u3r-assembly1_A  TM=1.002E+00  e=1.840E-56  Homo sapiens
  3u3m-assembly1_A  TM=1.003E+00  e=4.151E-56  Homo sapiens
  3qvv-assembly2_B  TM=1.002E+00  e=9.367E-56  Homo sapiens

Solvent-accessible surface area: 12298 Å² total; per-residue (Å²): 136,58,18,105,32,93,125,36,167,68,10,4,1,5,93,41,9,16,78,4,35,49,79,4,91,88,13,144,6,107,103,63,4,3,0,0,0,0,2,6,30,1,11,10,13,37,0,2,8,2,0,2,2,2,54,56,47,9,72,58,72,31,1,76,124,26,22,6,58,79,12,3,0,26,1,0,27,70,5,93,90,43,66,17,3,45,102,14,13,87,125,25,106,46,76,25,6,0,22,0,12,0,5,46,68,21,13,21,107,32,2,41,94,68,129,1,79,2,0,0,0,1,16,2,3,21,1,0,0,1,14,1,28,53,30,7,55,1,1,61,16,6,25,130,11,43,86,28,88,57,4,4,70,25,0,9,109,9,104,2,0,8,6,28,1,8,97,2,0,53,35,0,63,59,28,30,153,114,15,50,20,31,24,1,34,14,2,28,2,66,90,58,39,95,96,3,1,50,86,0,14,84,40,16,65,83,104,43,87,66,78,28,11,64,81,0,25,114,50,2,41,62,76,84,8,85,81,21,64,36,0,12,19,71,74,19,62,63,132,23,12,34,41,104,89,8,55,35,18,50,100,14,110,21,15,19,17,129,116,42,16,74,114,74,24,39,117,137,1,64,66,34,57,65,137,75,17,83,89,29,83,20,94,34,88,42,42,156

Radius of gyration: 18.11 Å; Cα contacts (8 Å, |Δi|>4): 425; chains: 1; bounding box: 49×41×42 Å

Foldseek 3Di:
DQDAFDDDPNWTALVQLVVLLVVLLPDADALLEEEEEEAPPQQSLLVLLLVVCVVVQLPPVVSLPAASCLQAQERSADDPPDDHSVRSVVPHDPPHYYYYHAAPVRPHCNCVVSLHAYEYEAEDPLVRLVLVLLQLVFQRSHHNCPDSVVNLVCQLQQVGHGGHSLNRVQVVVVVVVPGNYHYHYLVVCVVPVLVVSVVVCVSSVHDHDPVSSVSSNVCSDLVNQCPRCSRFVPPDDSNRGPCVSPTNSHPSFAQPSVVPQDPVNVVVVVVSVCVSCVPPPDDHDRHD

GO terms:
  GO:0008146 sulfotransferase activity (F, IDA)
  GO:0051923 sulfation (P, IDA)
  GO:0050656 3'-phosphoadenosine 5'-phosphosulfate binding (F, IDA)
  GO:0042403 thyroid hormone metabolic process (P, IDA)
  GO:0042420 dopamine catabolic process (P, IDA)
  GO:0004062 aryl sulfotransferase activity (F, IDA)
  GO:0050427 3'-phosphoadenosine 5'-phosphosulfate metabolic process (P, IDA)
  GO:0006805 xenobiotic metabolic process (P, IDA)
  GO:0008210 estrogen metabolic process (P, IDA)
  GO:0050294 steroid sulfotransferase activity (F, IDA)
  GO:0005737 cytoplasm (C, EXP)
  GO:0004062 aryl sulfotransferase activity (F, EXP)
  GO:0005515 protein binding (F, IPI)
  GO:0008146 sulfotransferase activity (F, TAS)
  GO:0009308 amine metabolic process (P, TAS)
  GO:0005829 cytosol (C, TAS)
  GO:0009812 flavonoid metabolic process (P, IDA)
  GO:0047894 flavonol 3-sulfotransferase activity (F, IDA)
  GO:0006068 ethanol catabolic process (P, IDA)